Protein AF-A0A8H3UVQ7-F1 (afdb_monomer)

Radius of gyration: 19.4 Å; Cα contacts (8 Å, |Δi|>4): 688; chains: 1; bounding box: 53×46×52 Å

Nearest PDB structures (foldseek):
  4f0t-assembly1_A  TM=4.887E-01  e=8.999E-01  Synechocystis sp. PCC 6803 substr. Kazusa
  7ezx-assembly1_G1  TM=3.776E-01  e=1.875E+00  Porphyridium purpureum
  6o7t-assembly1_n  TM=4.317E-01  e=5.485E+00  Saccharomyces cerevisiae
  2jsw-assembly1_A  TM=4.413E-01  e=9.120E+00  Mus musculus

Solvent-accessible surface area (backbone atoms only — not comparable to full-atom values): 17846 Å² total; per-residue (Å²): 59,35,33,76,65,89,68,71,62,68,40,37,27,29,55,76,68,66,79,39,72,54,67,69,52,45,75,48,75,42,59,52,75,83,53,57,50,73,91,59,42,47,79,71,55,94,93,55,85,85,87,83,88,80,69,58,80,66,29,35,88,70,57,58,62,40,42,32,42,39,26,37,43,52,59,39,41,27,21,54,83,101,47,52,54,59,76,47,70,42,58,48,70,54,74,75,44,80,46,77,36,59,75,83,56,80,63,84,71,79,79,66,81,75,86,62,89,50,48,39,60,37,94,71,44,52,73,67,53,47,52,51,49,54,53,18,27,51,51,27,19,53,17,20,41,32,21,19,58,46,39,68,44,94,79,35,71,52,52,50,56,37,33,48,67,47,89,82,37,88,92,51,44,76,66,55,52,50,49,51,30,48,44,54,15,50,28,24,39,38,43,15,48,38,42,69,66,30,69,68,37,30,37,31,55,43,44,82,68,86,60,61,74,80,51,46,85,55,82,76,35,58,31,75,77,30,66,72,28,25,30,32,34,22,31,15,78,70,24,39,32,30,32,13,80,47,37,78,74,37,50,54,72,67,93,62,30,64,45,96,89,42,56,33,63,75,19,39,17,34,48,53,47,24,45,40,25,33,13,42,92,38,18,34,49,89,92,44,69,34,32,47,84,52,32,80,34,39,68,44,36,59,29,65,79,53,26,36,41,84,48,20,82,36,19,21,41,31,52,22,36,40,9,47,16,41,52,70,72,54,49,77,57

Sequence (333 aa):
MVGSIPCPCDEFISDHPPGIPVPFNGPVPNFVMNKWTSEHFVTILAGQTTESIIDLSTTYELSSGEKYSVAVNSIVHHAQPDSNDIVASIPYQTNTISLDIPQGIAQRSAIGPKLQKRVRYFPDCSPQQLSNLTRASFLGSTWAGAGALEALKKNSPVWQRYFRINASTEGATTEMLTKFHSVVSIRLANVAFELSSGLVSEIHCQSDINTPSQFQQGNFDLCAVYPGQAIAYTIRPTCQIALCPLYWKLENNNADCMSAGMKGGFEQTGILIHELTHCNTIGQVGLQPSTDDLAYDFDDTINDEFVTAGTSVQNAQSHALFAKASHVGGKKC

Foldseek 3Di:
DWQDDPFDAPAKAWCVVHPFGFDWQDKAFFWDQAQFDPVRDDDADVPRDDDDDDDVLLTTWDDAQTKIKTKHWAKIFDDDVPDRHRPDIFTDIDDIDMDGHHHPDDRPDPPDAPPDQADLEPPQDDPVRVVLLLLLLLVLLLLLQLLLVLLLDLDRPLCCQQLVDHPPPPPDDPVNSNVLSNLLNQLSNLLSCCSVPVGQAYEYAAQQDDDPPSNVVDSCSVCVVVVRITQKMARAARNYIYGHPNQVVFASDDLPQDDPPQQGHPHNNLVSQLRQQSHQVRVDDDSRGRAHAQDNGSVLSRDCSRANSVNSSRHSNSSSQSSNCSSSPNDHD

InterPro domains:
  IPR001384 Peptidase M35, deuterolysin [PF02102] (22-328)
  IPR024079 Metallopeptidase, catalytic domain superfamily [G3DSA:3.40.390.10] (121-328)
  IPR050414 Fungal secreted metalloproteinases M35 [PTHR37016] (22-329)

Mean predicted aligned error: 9.95 Å

pLDDT: mean 79.33, std 15.2, range [32.62, 98.5]

Structure (mmCIF, N/CA/C/O backbone):
data_AF-A0A8H3UVQ7-F1
#
_entry.id   AF-A0A8H3UVQ7-F1
#
loop_
_atom_site.group_PDB
_atom_site.id
_atom_site.type_symbol
_atom_site.label_atom_id
_atom_site.label_alt_id
_atom_site.label_comp_id
_atom_site.label_asym_id
_atom_site.label_entity_id
_atom_site.label_seq_id
_atom_site.pdbx_PDB_ins_code
_atom_site.Cartn_x
_atom_site.Cartn_y
_atom_site.Cartn_z
_atom_site.occupancy
_atom_site.B_iso_or_equiv
_atom_site.auth_seq_id
_atom_site.auth_comp_id
_atom_site.auth_asym_id
_atom_site.auth_atom_id
_atom_site.pdbx_PDB_model_num
ATOM 1 N N . MET A 1 1 ? -16.238 -15.159 -13.989 1.00 44.66 1 MET A N 1
ATOM 2 C CA . MET A 1 1 ? -15.240 -15.892 -13.180 1.00 44.66 1 MET A CA 1
ATOM 3 C C . MET A 1 1 ? -14.797 -14.990 -12.045 1.00 44.66 1 MET A C 1
ATOM 5 O O . MET A 1 1 ? -14.685 -13.793 -12.270 1.00 44.66 1 MET A O 1
ATOM 9 N N . VAL A 1 2 ? -14.605 -15.521 -10.842 1.00 42.34 2 VAL A N 1
ATOM 10 C CA . VAL A 1 2 ? -14.279 -14.746 -9.641 1.00 42.34 2 VAL A CA 1
ATOM 11 C C . VAL A 1 2 ? -12.856 -15.084 -9.210 1.00 42.34 2 VAL A C 1
ATOM 13 O O . VAL A 1 2 ? -12.563 -16.242 -8.933 1.00 42.34 2 VAL A O 1
ATOM 16 N N . GLY A 1 3 ? -11.960 -14.102 -9.201 1.00 36.94 3 GLY A N 1
ATOM 17 C CA . GLY A 1 3 ? -10.620 -14.261 -8.647 1.00 36.94 3 GLY A CA 1
ATOM 18 C C . GLY A 1 3 ? -10.712 -14.115 -7.135 1.00 36.94 3 GLY A C 1
ATOM 19 O O . GLY A 1 3 ? -11.032 -13.036 -6.642 1.00 36.94 3 GLY A O 1
ATOM 20 N N . SER A 1 4 ? -10.493 -15.196 -6.389 1.00 32.62 4 SER A N 1
ATOM 21 C CA . SER A 1 4 ? -10.489 -15.139 -4.927 1.00 32.62 4 SER A CA 1
ATOM 22 C C . SER A 1 4 ? -9.059 -14.972 -4.434 1.00 32.62 4 SER A C 1
ATOM 24 O O . SER A 1 4 ? -8.306 -15.942 -4.356 1.00 32.62 4 SER A O 1
ATOM 26 N N . ILE A 1 5 ? -8.695 -13.747 -4.080 1.00 37.44 5 ILE A N 1
ATOM 27 C CA . ILE A 1 5 ? -7.556 -13.491 -3.204 1.00 37.44 5 ILE A CA 1
ATOM 28 C C . ILE A 1 5 ? -8.174 -13.327 -1.815 1.00 37.44 5 ILE A C 1
ATOM 30 O O . ILE A 1 5 ? -9.033 -12.460 -1.653 1.00 37.44 5 ILE A O 1
ATOM 34 N N . PRO A 1 6 ? -7.836 -14.165 -0.822 1.00 36.69 6 PRO A N 1
ATOM 35 C CA . PRO A 1 6 ? -8.259 -13.925 0.547 1.00 36.69 6 PRO A CA 1
ATOM 36 C C . PRO A 1 6 ? -7.570 -12.642 1.019 1.00 36.69 6 PRO A C 1
ATOM 38 O O . PRO A 1 6 ? -6.408 -12.667 1.423 1.00 36.69 6 PRO A O 1
ATOM 41 N N . CYS A 1 7 ? -8.258 -11.512 0.899 1.00 42.34 7 CYS A N 1
ATOM 42 C CA . CYS A 1 7 ? -7.818 -10.285 1.536 1.00 42.34 7 CYS A CA 1
ATOM 43 C C . CYS A 1 7 ? -8.018 -10.392 3.058 1.00 42.34 7 CYS A C 1
ATOM 45 O O . CYS A 1 7 ? -8.890 -11.140 3.521 1.00 42.34 7 CYS A O 1
ATOM 47 N N . PRO A 1 8 ? -7.188 -9.687 3.843 1.00 49.12 8 PRO A N 1
ATOM 48 C CA . PRO A 1 8 ? -7.323 -9.616 5.295 1.00 49.12 8 PRO A CA 1
ATOM 49 C C . PRO A 1 8 ? -8.739 -9.181 5.703 1.00 49.12 8 PRO A C 1
ATOM 51 O O . PRO A 1 8 ? -9.441 -8.511 4.951 1.00 49.12 8 PRO A O 1
ATOM 54 N N . CYS A 1 9 ? -9.181 -9.579 6.898 1.00 46.81 9 CYS A N 1
ATOM 55 C CA . 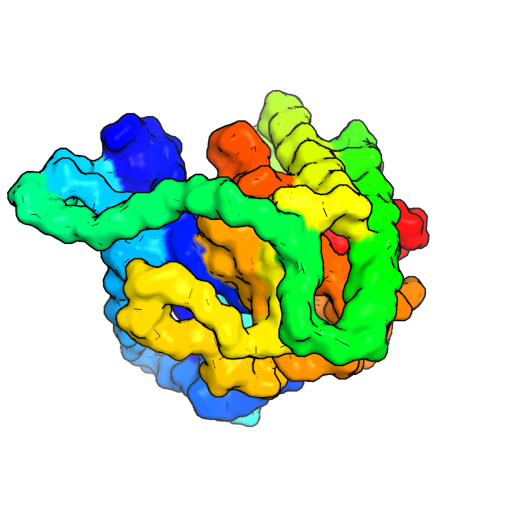CYS A 1 9 ? -10.441 -9.079 7.441 1.00 46.81 9 CYS A CA 1
ATOM 56 C C . CYS A 1 9 ? -10.251 -7.595 7.797 1.00 46.81 9 CYS A C 1
ATOM 58 O O . CYS A 1 9 ? -9.529 -7.284 8.747 1.00 46.81 9 CYS A O 1
ATOM 60 N N . ASP A 1 10 ? -10.882 -6.697 7.040 1.00 50.66 10 ASP A N 1
ATOM 61 C CA . ASP A 1 10 ? -10.759 -5.241 7.223 1.00 50.66 10 ASP A CA 1
ATOM 62 C C . ASP A 1 10 ? -11.259 -4.737 8.593 1.00 50.66 10 ASP A C 1
ATOM 64 O O . ASP A 1 10 ? -10.843 -3.671 9.045 1.00 50.66 10 ASP A O 1
ATOM 68 N N . GLU A 1 11 ? -12.148 -5.470 9.280 1.00 52.41 11 GLU A N 1
ATOM 69 C CA . GLU A 1 11 ? -12.726 -5.019 10.550 1.00 52.41 11 GLU A CA 1
ATOM 70 C C . GLU A 1 11 ? -12.744 -6.140 11.601 1.00 52.41 11 GLU A C 1
ATOM 72 O O . GLU A 1 11 ? -13.748 -6.808 11.855 1.00 52.41 11 GLU A O 1
ATOM 77 N N . PHE A 1 12 ? -11.588 -6.348 12.235 1.00 62.25 12 PHE A N 1
ATOM 78 C CA . PHE A 1 12 ? -11.445 -7.193 13.419 1.00 62.25 12 PHE A CA 1
ATOM 79 C C . PHE A 1 12 ? -11.219 -6.300 14.645 1.00 62.25 12 PHE A C 1
ATOM 81 O O . PHE A 1 12 ? -10.180 -5.653 14.772 1.00 62.25 12 PHE A O 1
ATOM 88 N N . ILE A 1 13 ? -12.216 -6.203 15.525 1.00 60.38 13 ILE A N 1
ATOM 89 C CA . ILE A 1 13 ? -12.243 -5.250 16.642 1.00 60.38 13 ILE A CA 1
ATOM 90 C C . ILE A 1 13 ? -12.278 -6.014 17.966 1.00 60.38 13 ILE A C 1
ATOM 92 O O . ILE A 1 13 ? -13.075 -6.937 18.139 1.00 60.38 13 ILE A O 1
ATOM 96 N N . SER A 1 14 ? -11.430 -5.614 18.917 1.00 58.53 14 SER A N 1
ATOM 97 C CA . SER A 1 14 ? -11.538 -6.081 20.299 1.00 58.53 14 SER A CA 1
ATOM 98 C C . SER A 1 14 ? -12.719 -5.394 20.973 1.00 58.53 14 SER A C 1
ATOM 100 O O . SER A 1 14 ? -12.868 -4.168 20.921 1.00 58.53 14 SER A O 1
ATOM 102 N N . ASP A 1 15 ? -13.553 -6.184 21.643 1.00 64.19 15 ASP A N 1
ATOM 103 C CA . ASP A 1 15 ? -14.622 -5.639 22.466 1.00 64.19 15 ASP A CA 1
ATOM 104 C C . ASP A 1 15 ? -14.075 -5.141 23.813 1.00 64.19 15 ASP A C 1
ATOM 106 O O . ASP A 1 15 ? -14.799 -4.445 24.523 1.00 64.19 15 ASP A O 1
ATOM 110 N N . HIS A 1 16 ? -12.834 -5.483 24.196 1.00 50.03 16 HIS A N 1
ATOM 111 C CA . HIS A 1 16 ? -12.194 -5.105 25.464 1.00 50.03 16 HIS A CA 1
ATOM 112 C C . HIS A 1 16 ? -10.674 -4.865 25.284 1.00 50.03 16 HIS A C 1
ATOM 114 O O . HIS A 1 16 ? -9.904 -5.818 25.359 1.00 50.03 16 HIS A O 1
ATOM 120 N N . PRO A 1 17 ? -10.210 -3.604 25.132 1.00 52.75 17 PRO A N 1
ATOM 121 C CA . PRO A 1 17 ? -10.987 -2.367 25.215 1.00 52.75 17 PRO A CA 1
ATOM 122 C C . PRO A 1 17 ? -11.890 -2.177 23.983 1.00 52.75 17 PRO A C 1
ATOM 124 O O . PRO A 1 17 ? -11.417 -2.369 22.865 1.00 52.75 17 PRO A O 1
ATOM 127 N N . PRO A 1 18 ? -13.159 -1.768 24.166 1.00 59.41 18 PRO A N 1
ATOM 128 C CA . PRO A 1 18 ? -14.139 -1.726 23.085 1.00 59.41 18 PRO A CA 1
ATOM 129 C C . PRO A 1 18 ? -13.747 -0.749 21.980 1.00 59.41 18 PRO A C 1
ATOM 131 O O . PRO A 1 18 ? -13.422 0.410 22.247 1.00 59.41 18 PRO A O 1
ATOM 134 N N . GLY A 1 19 ? -13.844 -1.211 20.733 1.00 60.97 19 GLY A N 1
ATOM 135 C CA . GLY A 1 19 ? -13.661 -0.373 19.548 1.00 60.97 19 GLY A CA 1
ATOM 136 C C . GLY A 1 19 ? -12.207 -0.205 19.109 1.00 60.97 19 GLY A C 1
ATOM 137 O O . GLY A 1 19 ? -11.933 0.662 18.280 1.00 60.97 19 GLY A O 1
ATOM 138 N N . ILE A 1 20 ? -11.271 -0.991 19.653 1.00 69.69 20 ILE A N 1
ATOM 139 C CA . ILE A 1 20 ? -9.876 -0.987 19.201 1.00 69.69 20 ILE A CA 1
ATOM 140 C C . ILE A 1 20 ? -9.705 -2.014 18.071 1.00 69.69 20 ILE A C 1
ATOM 142 O O . ILE A 1 20 ? -9.926 -3.204 18.313 1.00 69.69 20 ILE A O 1
ATOM 146 N N . PRO A 1 21 ? -9.281 -1.595 16.862 1.00 70.69 21 PRO A N 1
ATOM 147 C CA . PRO A 1 21 ? -8.901 -2.525 15.806 1.00 70.69 21 PRO A CA 1
ATOM 148 C C . PRO A 1 21 ? -7.740 -3.412 16.260 1.00 70.69 21 PRO A C 1
ATOM 150 O O . PRO A 1 21 ? -6.721 -2.917 16.750 1.00 70.69 21 PRO A O 1
ATOM 153 N N . VAL A 1 22 ? -7.886 -4.720 16.089 1.00 73.50 22 VAL A N 1
ATOM 154 C CA . VAL A 1 22 ? -6.826 -5.693 16.339 1.00 73.50 22 VAL A CA 1
ATOM 155 C C . VAL A 1 22 ? -5.933 -5.755 15.093 1.00 73.50 22 VAL A C 1
ATOM 157 O O . VAL A 1 22 ? -6.444 -5.983 13.994 1.00 73.50 22 VAL A O 1
ATOM 160 N N . PRO A 1 23 ? -4.609 -5.561 15.219 1.00 68.19 23 PRO A N 1
ATOM 161 C CA . PRO A 1 23 ? -3.716 -5.544 14.064 1.00 68.19 23 PRO A CA 1
ATOM 162 C C . PRO A 1 23 ? -3.701 -6.874 13.299 1.00 68.19 23 PRO A C 1
ATOM 164 O O . PRO A 1 23 ? -3.542 -7.940 13.897 1.00 68.19 23 PRO A O 1
ATOM 167 N N . PHE A 1 24 ? -3.791 -6.801 11.968 1.00 71.44 24 PHE A N 1
ATOM 168 C CA . PHE A 1 24 ? -3.486 -7.932 11.095 1.00 71.44 24 PHE A CA 1
ATOM 169 C C . PHE A 1 24 ? -1.974 -8.157 11.035 1.00 71.44 24 PHE A C 1
ATOM 171 O O . PHE A 1 24 ? -1.185 -7.238 10.794 1.00 71.44 24 PHE A O 1
ATOM 178 N N . ASN A 1 25 ? -1.584 -9.410 11.221 1.00 68.06 25 ASN A N 1
ATOM 179 C CA . ASN A 1 25 ? -0.204 -9.847 11.338 1.00 68.06 25 ASN A CA 1
ATOM 180 C C . ASN A 1 25 ? 0.276 -10.681 10.142 1.00 68.06 25 ASN A C 1
ATOM 182 O O . ASN A 1 25 ? 1.462 -10.996 10.065 1.00 68.06 25 ASN A O 1
ATOM 186 N N . GLY A 1 26 ? -0.619 -11.042 9.219 1.00 62.88 26 GLY A N 1
ATOM 187 C CA . GLY A 1 26 ? -0.267 -11.790 8.014 1.00 62.88 26 GLY A CA 1
ATOM 188 C C . GLY A 1 26 ? 0.456 -10.949 6.949 1.00 62.88 26 GLY A C 1
ATOM 189 O O . GLY A 1 26 ? 0.606 -9.729 7.097 1.00 62.88 26 GLY A O 1
ATOM 190 N N . PRO A 1 27 ? 0.911 -11.597 5.862 1.00 62.94 27 PRO A N 1
ATOM 191 C CA . PRO A 1 27 ? 1.514 -10.905 4.733 1.00 62.94 27 PRO A CA 1
ATOM 192 C C . PRO A 1 27 ? 0.451 -10.185 3.889 1.00 62.94 27 PRO A C 1
ATOM 194 O O . PRO A 1 27 ? -0.666 -10.679 3.736 1.00 62.94 27 PRO A O 1
ATOM 197 N N . VAL A 1 28 ? 0.811 -9.031 3.328 1.00 71.25 28 VAL A N 1
ATOM 198 C CA . VAL A 1 28 ? -0.041 -8.242 2.425 1.00 71.25 28 VAL A CA 1
ATOM 199 C C . VAL A 1 28 ? 0.618 -8.169 1.047 1.00 71.25 28 VAL A C 1
ATOM 201 O O . VAL A 1 28 ? 1.729 -7.643 0.974 1.00 71.25 28 VAL A O 1
ATOM 204 N N . PRO A 1 29 ? 0.021 -8.766 -0.001 1.00 74.25 29 PRO A N 1
ATOM 205 C CA . PRO A 1 29 ? 0.601 -8.805 -1.344 1.00 74.25 29 PRO A CA 1
ATOM 206 C C . PRO A 1 29 ? 0.265 -7.595 -2.212 1.00 74.25 29 PRO A C 1
ATOM 208 O O . PRO A 1 29 ? -0.900 -7.260 -2.361 1.00 74.25 29 PRO A O 1
ATOM 211 N N . ASN A 1 30 ? 1.236 -7.126 -2.993 1.00 75.19 30 ASN A N 1
ATOM 212 C CA . ASN A 1 30 ? 0.987 -6.282 -4.158 1.00 75.19 30 ASN A CA 1
ATOM 213 C C . ASN A 1 30 ? 0.958 -7.112 -5.446 1.00 75.19 30 ASN A C 1
ATOM 215 O O . ASN A 1 30 ? 1.963 -7.732 -5.815 1.00 75.19 30 ASN A O 1
ATOM 219 N N . PHE A 1 31 ? -0.178 -7.119 -6.148 1.00 79.00 31 PHE A N 1
ATOM 220 C CA . PHE A 1 31 ? -0.365 -7.892 -7.376 1.00 79.00 31 PHE A CA 1
ATOM 221 C C . PHE A 1 31 ? -0.393 -7.032 -8.642 1.00 79.00 31 PHE A C 1
ATOM 223 O O . PHE A 1 31 ? -0.980 -5.954 -8.694 1.00 79.00 31 PHE A O 1
ATOM 230 N N . VAL A 1 32 ? 0.168 -7.572 -9.7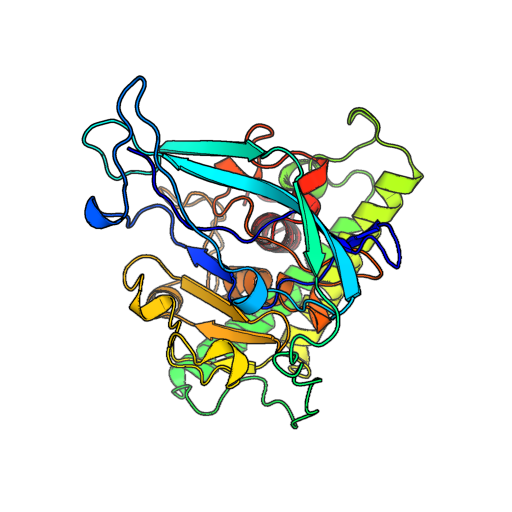26 1.00 77.81 32 VAL A N 1
ATOM 231 C CA . VAL A 1 32 ? -0.056 -7.050 -11.075 1.00 77.81 32 VAL A CA 1
ATOM 232 C C . VAL A 1 32 ? -1.407 -7.540 -11.606 1.00 77.81 32 VAL A C 1
ATOM 234 O O . VAL A 1 32 ? -1.706 -8.734 -11.621 1.00 77.81 32 VAL A O 1
ATOM 237 N N . MET A 1 33 ? -2.222 -6.620 -12.110 1.00 76.38 33 MET A N 1
ATOM 238 C CA . MET A 1 33 ? -3.623 -6.916 -12.436 1.00 76.38 33 MET A CA 1
ATOM 239 C C . MET A 1 33 ? -3.858 -7.567 -13.809 1.00 76.38 33 MET A C 1
ATOM 241 O O . MET A 1 33 ? -4.988 -7.906 -14.141 1.00 76.38 33 MET A O 1
ATOM 245 N N . ASN A 1 34 ? -2.811 -7.777 -14.612 1.00 75.44 34 ASN A N 1
ATOM 246 C CA . ASN A 1 34 ? -2.923 -8.205 -16.015 1.00 75.44 34 ASN A CA 1
ATOM 247 C C . ASN A 1 34 ? -2.157 -9.497 -16.358 1.00 75.44 34 ASN A C 1
ATOM 249 O O . ASN A 1 34 ? -1.824 -9.726 -17.520 1.00 75.44 34 ASN A O 1
ATOM 253 N N . LYS A 1 35 ? -1.834 -10.332 -15.362 1.00 77.38 35 LYS A N 1
ATOM 254 C CA . LYS A 1 35 ? -1.102 -11.600 -15.569 1.00 77.38 35 LYS A CA 1
ATOM 255 C C . LYS A 1 35 ? -1.809 -12.825 -14.998 1.00 77.38 35 LYS A C 1
ATOM 257 O O . LYS A 1 35 ? -1.168 -13.831 -14.699 1.00 77.38 35 LYS A O 1
ATOM 262 N N . TRP A 1 36 ? -3.120 -12.754 -14.833 1.00 82.19 36 TRP A N 1
ATOM 263 C CA . TRP A 1 36 ? -3.907 -13.848 -14.277 1.00 82.19 36 TRP A CA 1
ATOM 264 C C . TRP A 1 36 ? -4.156 -14.941 -15.323 1.00 82.19 36 TRP A C 1
ATOM 266 O O . TRP A 1 36 ? -4.256 -14.684 -16.522 1.00 82.19 36 TRP A O 1
ATOM 276 N N . THR A 1 37 ? -4.225 -16.184 -14.860 1.00 83.00 37 THR A N 1
ATOM 277 C CA . THR A 1 37 ? -4.543 -17.375 -15.668 1.00 83.00 37 THR A CA 1
ATOM 278 C C . THR A 1 37 ? -5.774 -18.056 -15.074 1.00 83.00 37 THR A C 1
ATOM 280 O O . THR A 1 37 ? -6.135 -17.780 -13.930 1.00 83.00 37 THR A O 1
ATOM 283 N N . SER A 1 38 ? -6.393 -18.984 -15.806 1.00 82.94 38 SER A N 1
ATOM 284 C CA . SER A 1 38 ? -7.634 -19.648 -15.381 1.00 82.94 38 SER A CA 1
ATOM 285 C C . SER A 1 38 ? -7.530 -20.393 -14.045 1.00 82.94 38 SER A C 1
ATOM 287 O O . SER A 1 38 ? -8.544 -20.597 -13.391 1.00 82.94 38 SER A O 1
ATOM 289 N N . GLU A 1 39 ? -6.327 -20.790 -13.617 1.00 81.81 39 GLU A N 1
ATOM 290 C CA . GLU A 1 39 ? -6.108 -21.459 -12.322 1.00 81.81 39 GLU A CA 1
ATOM 291 C C . GLU A 1 39 ? -6.286 -20.525 -11.113 1.00 81.81 39 GLU A C 1
ATOM 293 O O . GLU A 1 39 ? -6.494 -20.995 -9.999 1.00 81.81 39 GLU A O 1
ATOM 298 N N . HIS A 1 40 ? -6.250 -19.208 -11.336 1.00 81.75 40 HIS A N 1
ATOM 299 C CA . HIS A 1 40 ? -6.442 -18.187 -10.305 1.00 81.75 40 HIS A CA 1
ATOM 300 C C . HIS A 1 40 ? -7.914 -17.788 -10.123 1.00 81.75 40 HIS A C 1
ATOM 302 O O . HIS A 1 40 ? -8.230 -16.944 -9.284 1.00 81.75 40 HIS A O 1
ATOM 308 N N . PHE A 1 41 ? -8.822 -18.361 -10.919 1.00 81.06 41 PHE A N 1
ATOM 309 C CA . PHE A 1 41 ? -10.239 -18.025 -10.901 1.00 81.06 41 PHE A CA 1
ATOM 310 C C . PHE A 1 41 ? -11.094 -19.201 -10.434 1.00 81.06 41 PHE A C 1
ATOM 312 O O . PHE A 1 41 ? -10.961 -20.332 -10.897 1.00 81.06 41 PHE A O 1
ATOM 319 N N . VAL A 1 42 ? -12.071 -18.895 -9.585 1.00 83.69 42 VAL A N 1
ATOM 320 C CA . VAL A 1 42 ? -13.182 -19.778 -9.238 1.00 83.69 42 VAL A CA 1
ATOM 321 C C . VAL A 1 42 ? -14.399 -19.370 -10.066 1.00 83.69 42 VAL A C 1
ATOM 323 O O . VAL A 1 42 ? -14.808 -18.208 -10.099 1.00 83.69 42 VAL A O 1
ATOM 326 N N . THR A 1 43 ? -15.010 -20.321 -10.771 1.00 84.62 43 THR A N 1
ATOM 327 C CA . THR A 1 43 ? -16.270 -20.057 -11.480 1.00 84.62 43 THR A CA 1
ATOM 328 C C . THR A 1 43 ? -17.440 -20.219 -10.520 1.00 84.62 43 THR A C 1
ATOM 330 O O . THR A 1 43 ? -17.664 -21.309 -10.005 1.00 84.62 43 THR A O 1
ATOM 333 N N . ILE A 1 44 ? -18.205 -19.145 -10.322 1.00 84.31 44 ILE A N 1
ATOM 334 C CA . ILE A 1 44 ? -19.460 -19.157 -9.566 1.00 84.31 44 ILE A CA 1
ATOM 335 C C . ILE A 1 44 ? -20.600 -18.986 -10.573 1.00 84.31 44 ILE A C 1
ATOM 337 O O . ILE A 1 44 ? -20.727 -17.925 -11.187 1.00 84.31 44 ILE A O 1
ATOM 341 N N . LEU A 1 45 ? -21.390 -20.039 -10.803 1.00 84.88 45 LEU A N 1
ATOM 342 C CA . LEU A 1 45 ? -22.559 -19.963 -11.686 1.00 84.88 45 LEU A CA 1
ATOM 343 C C . LEU A 1 45 ? -23.727 -19.246 -10.997 1.00 84.88 45 LEU A C 1
ATOM 345 O O . LEU A 1 45 ? -23.767 -19.105 -9.776 1.00 84.88 45 LEU A O 1
ATOM 349 N N . ALA A 1 46 ? -24.719 -18.821 -11.780 1.00 85.19 46 ALA A N 1
ATOM 350 C CA . ALA A 1 46 ? -25.929 -18.211 -11.238 1.00 85.19 46 ALA A CA 1
ATOM 351 C C . ALA A 1 46 ? -26.605 -19.142 -10.213 1.00 85.19 46 ALA A C 1
ATOM 353 O O . ALA A 1 46 ? -26.914 -20.294 -10.515 1.00 85.19 46 ALA A O 1
ATOM 354 N N . GLY A 1 47 ? -26.821 -18.632 -8.999 1.00 88.25 47 GLY A N 1
ATOM 355 C CA . GLY A 1 47 ? -27.401 -19.391 -7.888 1.00 88.25 47 GLY A CA 1
ATOM 356 C C . GLY A 1 47 ? -26.437 -20.349 -7.180 1.00 88.25 47 GLY A C 1
ATOM 357 O O . GLY A 1 47 ? -26.858 -21.009 -6.233 1.00 88.25 47 GLY A O 1
ATOM 358 N N . GLN A 1 48 ? -25.169 -20.432 -7.596 1.00 86.94 48 GLN A N 1
ATOM 359 C CA . GLN A 1 48 ? -24.139 -21.146 -6.843 1.00 86.94 48 GLN A CA 1
ATOM 360 C C . GLN A 1 48 ? -23.506 -20.254 -5.780 1.00 86.94 48 GLN A C 1
ATOM 362 O O . GLN A 1 48 ? -23.441 -19.032 -5.909 1.00 86.94 48 GLN A O 1
ATOM 367 N N . THR A 1 49 ? -22.994 -20.902 -4.742 1.00 84.88 49 THR A N 1
ATOM 368 C CA . THR A 1 49 ? -22.198 -20.291 -3.684 1.00 84.88 49 THR A CA 1
ATOM 369 C C . THR A 1 49 ? -20.833 -20.965 -3.622 1.00 84.88 49 THR A C 1
ATOM 371 O O . THR A 1 49 ? -20.661 -22.105 -4.056 1.00 84.88 49 THR A O 1
ATOM 374 N N . THR A 1 50 ? -19.855 -20.245 -3.083 1.00 82.44 50 THR A N 1
ATOM 375 C CA . THR A 1 50 ? -18.554 -20.790 -2.693 1.00 82.44 50 THR A CA 1
ATOM 376 C C . THR A 1 50 ? -18.322 -20.456 -1.229 1.00 82.44 50 THR A C 1
ATOM 378 O O . THR A 1 50 ? -18.810 -19.436 -0.743 1.00 82.44 50 THR A O 1
ATOM 381 N N . GLU A 1 51 ? -17.574 -21.301 -0.533 1.00 80.81 51 GLU A N 1
ATOM 382 C CA . GLU A 1 51 ? -17.240 -21.113 0.876 1.00 80.81 51 GLU A CA 1
ATOM 383 C C . GLU A 1 51 ? -15.723 -21.153 1.046 1.00 80.81 51 GLU A C 1
ATOM 385 O O . GLU A 1 51 ? -15.025 -21.885 0.342 1.00 80.81 51 GLU A O 1
ATOM 390 N N . SER A 1 52 ? -15.214 -20.350 1.976 1.00 74.69 52 SER A N 1
ATOM 391 C CA . SER A 1 52 ? -13.808 -20.345 2.369 1.00 74.69 52 SER A CA 1
ATOM 392 C C . SER A 1 52 ? -13.723 -20.305 3.888 1.00 74.69 52 SER A C 1
ATOM 394 O O . SER A 1 52 ? -14.510 -19.617 4.539 1.00 74.69 52 SER A O 1
ATOM 396 N N . ILE A 1 53 ? -12.783 -21.061 4.450 1.00 76.31 53 ILE A N 1
ATOM 397 C CA . ILE A 1 53 ? -12.534 -21.116 5.890 1.00 76.31 53 ILE A CA 1
ATOM 398 C C . ILE A 1 53 ? -11.240 -20.360 6.162 1.00 76.31 53 ILE A C 1
ATOM 400 O O . ILE A 1 53 ? -10.198 -20.682 5.593 1.00 76.31 53 ILE A O 1
ATOM 404 N N . ILE A 1 54 ? -11.313 -19.375 7.053 1.00 73.00 54 ILE A N 1
ATOM 405 C CA . ILE A 1 54 ? -10.176 -18.547 7.455 1.00 73.00 54 ILE A CA 1
ATOM 406 C C . ILE A 1 54 ? -9.884 -18.820 8.932 1.00 73.00 54 ILE A C 1
ATOM 408 O O . ILE A 1 54 ? -10.764 -18.679 9.781 1.00 73.00 54 ILE A O 1
ATOM 412 N N . ASP A 1 55 ? -8.644 -19.200 9.247 1.00 74.31 55 ASP A N 1
ATOM 413 C CA . ASP A 1 55 ? -8.173 -19.330 10.627 1.00 74.31 55 ASP A CA 1
ATOM 414 C C . ASP A 1 55 ? -7.571 -18.002 11.104 1.00 74.31 55 ASP A C 1
ATOM 416 O O . ASP A 1 55 ? -6.405 -17.688 10.842 1.00 74.31 55 ASP A O 1
ATOM 420 N N . LEU A 1 56 ? -8.370 -17.225 11.838 1.00 74.94 56 LEU A N 1
ATOM 421 C CA . LEU A 1 56 ? -7.962 -15.924 12.372 1.00 74.94 56 LEU A CA 1
ATOM 422 C C . LEU A 1 56 ? -6.791 -16.027 13.359 1.00 74.94 56 LEU A C 1
ATOM 424 O O . LEU A 1 56 ? -6.015 -15.084 13.474 1.00 74.94 56 LEU A O 1
ATOM 428 N N . SER A 1 57 ? -6.599 -17.169 14.030 1.00 72.44 57 SER A N 1
ATOM 429 C CA . SER A 1 57 ? -5.518 -17.337 15.016 1.00 72.44 57 SER A CA 1
ATOM 430 C C . SER A 1 57 ? -4.117 -17.359 14.397 1.00 72.44 57 SER A C 1
ATOM 432 O O . SER A 1 57 ? -3.111 -17.244 15.102 1.00 72.44 57 SER A O 1
ATOM 434 N N . THR A 1 58 ? -4.041 -17.514 13.074 1.00 68.75 58 THR A N 1
ATOM 435 C CA . THR A 1 58 ? -2.786 -17.478 12.312 1.00 68.75 58 THR A CA 1
ATOM 436 C C . THR A 1 58 ? -2.379 -16.068 11.892 1.00 68.75 58 THR A C 1
ATOM 438 O O . THR A 1 58 ? -1.208 -15.831 11.598 1.00 68.75 58 THR A O 1
ATOM 441 N N . THR A 1 59 ? -3.328 -15.130 11.870 1.00 70.56 59 THR A N 1
ATOM 442 C CA . THR A 1 59 ? -3.163 -13.790 11.290 1.00 70.56 59 THR A CA 1
ATOM 443 C C . THR A 1 59 ? -3.536 -12.656 12.238 1.00 70.56 59 THR A C 1
ATOM 445 O O . THR A 1 59 ? -3.178 -11.519 11.956 1.00 70.56 59 THR A O 1
ATOM 448 N N . TYR A 1 60 ? -4.167 -12.937 13.377 1.00 74.94 60 TYR A N 1
ATOM 449 C CA . TYR A 1 60 ? -4.490 -11.964 14.417 1.00 74.94 60 TYR A CA 1
ATOM 450 C C . TYR A 1 60 ? -4.070 -12.487 15.788 1.00 74.94 60 TYR A C 1
ATOM 452 O O . TYR A 1 60 ? -4.097 -13.690 16.059 1.00 74.94 60 TYR A O 1
ATOM 460 N N . GLU A 1 61 ? -3.690 -11.571 16.674 1.00 73.88 61 GLU A N 1
ATOM 461 C CA . GLU A 1 61 ? -3.456 -11.900 18.078 1.00 73.88 61 GLU A CA 1
ATOM 462 C C . GLU A 1 61 ? -4.790 -11.962 18.825 1.00 73.88 61 GLU A C 1
ATOM 464 O O . GLU A 1 61 ? -5.491 -10.962 18.955 1.00 73.88 61 GLU A O 1
ATOM 469 N N . LEU A 1 62 ? -5.133 -13.162 19.302 1.00 77.62 62 LEU A N 1
ATOM 470 C CA . LEU A 1 62 ? -6.351 -13.431 20.063 1.00 77.62 62 LEU A CA 1
ATOM 471 C C . LEU A 1 62 ? -6.002 -13.661 21.534 1.00 77.62 62 LEU A C 1
ATOM 473 O O . LEU A 1 62 ? -5.296 -14.614 21.885 1.00 77.62 62 LEU A O 1
ATOM 477 N N . SER A 1 63 ? -6.517 -12.805 22.408 1.00 79.88 63 SER A N 1
ATOM 478 C CA . SER A 1 63 ? -6.329 -12.920 23.848 1.00 79.88 63 SER A CA 1
ATOM 479 C C . SER A 1 63 ? -7.315 -13.901 24.473 1.00 79.88 63 SER A C 1
ATOM 481 O O . SER A 1 63 ? -8.515 -13.880 24.211 1.00 79.88 63 SER A O 1
ATOM 483 N N . SER A 1 64 ? -6.802 -14.764 25.352 1.00 81.50 64 SER A N 1
ATOM 484 C CA . SER A 1 64 ? -7.617 -15.705 26.124 1.00 81.50 64 SER A CA 1
ATOM 485 C C . SER A 1 64 ? -8.582 -14.947 27.039 1.00 81.50 64 SER A C 1
ATOM 487 O O . SER A 1 64 ? -8.141 -14.144 27.858 1.00 81.50 64 SER A O 1
ATOM 489 N N . GLY A 1 65 ? -9.872 -15.276 26.980 1.00 80.88 65 GLY A N 1
ATOM 490 C CA . GLY A 1 65 ? -10.917 -14.645 27.790 1.00 80.88 65 GLY A CA 1
ATOM 491 C C . GLY A 1 65 ? -11.463 -13.333 27.225 1.00 80.88 65 GLY A C 1
ATOM 492 O O . GLY A 1 65 ? -12.280 -12.704 27.898 1.00 80.88 65 GLY A O 1
ATOM 493 N N . GLU A 1 66 ? -11.020 -12.910 26.037 1.00 83.69 66 GLU A N 1
ATOM 494 C CA . GLU A 1 66 ? -11.535 -11.717 25.362 1.00 83.69 66 GLU A CA 1
ATOM 495 C C . GLU A 1 66 ? -12.634 -12.044 24.349 1.00 83.69 66 GLU A C 1
ATOM 497 O O . GLU A 1 66 ? -12.756 -13.164 23.845 1.00 83.69 66 GLU A O 1
ATOM 502 N N . LYS A 1 67 ? -13.432 -11.014 24.055 1.00 87.00 67 LYS A N 1
ATOM 503 C CA . LYS A 1 67 ? -14.466 -11.030 23.026 1.00 87.00 67 LYS A CA 1
ATOM 504 C C . LYS A 1 67 ? -14.057 -10.135 21.871 1.00 87.00 67 LYS A C 1
ATOM 506 O O . LYS A 1 67 ? -13.497 -9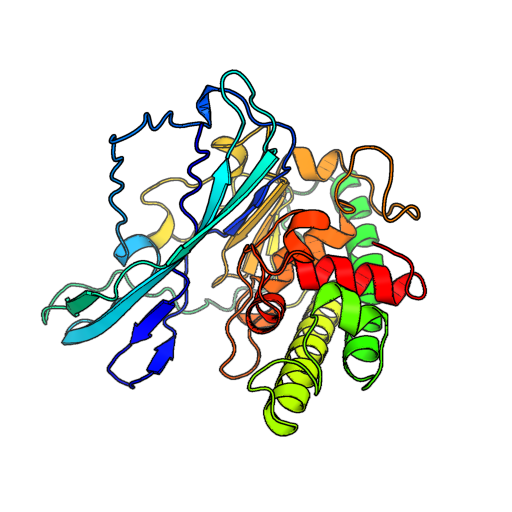.060 22.088 1.00 87.00 67 LYS A O 1
ATOM 511 N N . TYR A 1 68 ? -14.365 -10.586 20.667 1.00 84.88 68 TYR A N 1
ATOM 512 C CA . TYR A 1 68 ? -14.059 -9.882 19.434 1.00 84.88 68 TYR A CA 1
ATOM 513 C C . TYR A 1 68 ? -15.294 -9.791 18.553 1.00 84.88 68 TYR A C 1
ATOM 515 O O . TYR A 1 68 ? -16.082 -10.735 18.465 1.00 84.88 68 TYR A O 1
ATOM 523 N N . SER A 1 69 ? -15.400 -8.678 17.843 1.00 86.56 69 SER A N 1
ATOM 524 C CA . SER A 1 69 ? -16.342 -8.487 16.750 1.00 86.56 69 SER A CA 1
ATOM 525 C C . SER A 1 69 ? -15.589 -8.602 15.426 1.00 86.56 69 SER A C 1
ATOM 527 O O . SER A 1 69 ? -14.563 -7.950 15.230 1.00 86.56 69 SER A O 1
ATOM 529 N N . VAL A 1 70 ? -16.078 -9.458 14.528 1.00 83.12 70 VAL A N 1
ATOM 530 C CA . VAL A 1 70 ? -15.417 -9.778 13.254 1.00 83.12 70 VAL A CA 1
ATOM 531 C C . VAL A 1 70 ? -16.338 -9.445 12.102 1.00 83.12 70 VAL A C 1
ATOM 533 O O . VAL A 1 70 ? -17.435 -9.995 12.024 1.00 83.12 70 VAL A O 1
ATOM 536 N N . ALA A 1 71 ? -15.874 -8.611 11.185 1.00 83.06 71 ALA A N 1
ATOM 537 C CA . ALA A 1 71 ? -16.460 -8.441 9.870 1.00 83.06 71 ALA A CA 1
ATOM 538 C C . ALA A 1 71 ? -15.349 -8.373 8.815 1.00 83.06 71 ALA A C 1
ATOM 540 O O . ALA A 1 71 ? -14.214 -7.977 9.084 1.00 83.06 71 ALA A O 1
ATOM 541 N N . VAL A 1 72 ? -15.687 -8.776 7.596 1.00 77.88 72 VAL A N 1
ATOM 542 C CA . VAL A 1 72 ? -14.831 -8.583 6.431 1.00 77.88 72 VAL A CA 1
ATOM 543 C C . VAL A 1 72 ? -15.481 -7.509 5.588 1.00 77.88 72 VAL A C 1
ATOM 545 O O . VAL A 1 72 ? -16.598 -7.688 5.112 1.00 77.88 72 VAL A O 1
ATOM 548 N N . ASN A 1 73 ? -14.786 -6.394 5.431 1.00 73.81 73 ASN A N 1
ATOM 549 C CA . ASN A 1 73 ? -14.935 -5.529 4.274 1.00 73.81 73 ASN A CA 1
ATOM 550 C C . ASN A 1 73 ? -13.790 -5.912 3.332 1.00 73.81 73 ASN A C 1
ATOM 552 O O . ASN A 1 73 ? -12.731 -6.297 3.818 1.00 73.81 73 ASN A O 1
ATOM 556 N N . SER A 1 74 ? -14.023 -5.988 2.029 1.00 74.50 74 SER A N 1
ATOM 557 C CA . SER A 1 74 ? -12.945 -6.186 1.061 1.00 74.50 74 SER A CA 1
ATOM 558 C C . SER A 1 74 ? -13.464 -6.067 -0.370 1.00 74.50 74 SER A C 1
ATOM 560 O O . SER A 1 74 ? -14.631 -5.754 -0.609 1.00 74.50 74 SER A O 1
ATOM 562 N N . ILE A 1 75 ? -12.602 -6.366 -1.338 1.00 73.31 75 ILE A N 1
ATOM 563 C CA . ILE A 1 75 ? -12.945 -6.446 -2.753 1.00 73.31 75 ILE A CA 1
ATOM 564 C C . ILE A 1 75 ? -12.695 -7.848 -3.304 1.00 73.31 75 ILE A C 1
ATOM 566 O O . ILE A 1 75 ? -11.819 -8.586 -2.859 1.00 73.31 75 ILE A O 1
ATOM 570 N N . VAL A 1 76 ? -13.480 -8.213 -4.310 1.00 79.44 76 VAL A N 1
ATOM 571 C CA . VAL A 1 76 ? -13.302 -9.433 -5.089 1.00 79.44 76 VAL A CA 1
ATOM 572 C C . VAL A 1 76 ? -13.146 -9.063 -6.552 1.00 79.44 76 VAL A C 1
ATOM 574 O O . VAL A 1 76 ? -14.052 -8.497 -7.162 1.00 79.44 76 VAL A O 1
ATOM 577 N N . HIS A 1 77 ? -12.011 -9.411 -7.143 1.00 79.69 77 HIS A N 1
ATOM 578 C CA . HIS A 1 77 ? -11.781 -9.192 -8.565 1.00 79.69 77 HIS A CA 1
ATOM 579 C C . HIS A 1 77 ? -12.570 -10.194 -9.412 1.00 79.69 77 HIS A C 1
ATOM 581 O O . HIS A 1 77 ? -12.682 -11.373 -9.068 1.00 79.69 77 HIS A O 1
ATOM 587 N N . HIS A 1 78 ? -13.097 -9.757 -10.556 1.00 80.38 78 HIS A N 1
ATOM 588 C CA . HIS A 1 78 ? -13.778 -10.651 -11.485 1.00 80.38 78 HIS A CA 1
ATOM 589 C C . HIS A 1 78 ? -13.371 -10.425 -12.940 1.00 80.38 78 HIS A C 1
ATOM 591 O O . HIS A 1 78 ? -13.005 -9.332 -13.376 1.00 80.38 78 HIS A O 1
ATOM 597 N N . ALA A 1 79 ? -13.473 -11.512 -13.696 1.00 83.12 79 ALA A N 1
ATOM 598 C CA . ALA A 1 79 ? -13.273 -11.551 -15.133 1.00 83.12 79 ALA A CA 1
ATOM 599 C C . ALA A 1 79 ? -14.576 -11.948 -15.839 1.00 83.12 79 ALA A C 1
ATOM 601 O O . ALA A 1 79 ? -15.425 -12.662 -15.276 1.00 83.12 79 ALA A O 1
ATOM 602 N N . GLN A 1 80 ? -14.718 -11.506 -17.091 1.00 81.88 80 GLN A N 1
ATOM 603 C CA . GLN A 1 80 ? -15.798 -11.961 -17.971 1.00 81.88 80 GLN A CA 1
ATOM 604 C C . GLN A 1 80 ? -15.743 -13.488 -18.160 1.00 81.88 80 GLN A C 1
ATOM 606 O O . GLN A 1 80 ? -14.680 -14.093 -17.988 1.00 81.88 80 GLN A O 1
ATOM 611 N N . PRO A 1 81 ? -16.869 -14.143 -18.504 1.00 77.62 81 PRO A N 1
ATOM 612 C CA . PRO A 1 81 ? -16.844 -15.531 -18.953 1.00 77.62 81 PRO A CA 1
ATOM 613 C C . PRO A 1 81 ? -15.792 -15.729 -20.052 1.00 77.62 81 PRO A C 1
ATOM 615 O O . PRO A 1 81 ? -15.643 -14.879 -20.928 1.00 77.62 81 PRO A O 1
ATOM 618 N N . ASP A 1 82 ? -15.044 -16.826 -19.961 1.00 80.88 82 ASP A N 1
ATOM 619 C CA . ASP A 1 82 ? -13.976 -17.212 -20.893 1.00 80.88 82 ASP A CA 1
ATOM 620 C C . ASP A 1 82 ? -12.815 -16.203 -21.051 1.00 80.88 82 ASP A C 1
ATOM 622 O O . ASP A 1 82 ? -12.035 -16.296 -21.999 1.00 80.88 82 ASP A O 1
ATOM 626 N N . SER A 1 83 ? -12.657 -15.267 -20.106 1.00 82.19 83 SER A N 1
ATOM 627 C CA . SER A 1 83 ? -11.525 -14.336 -20.035 1.00 82.19 83 SER A CA 1
ATOM 628 C C . SER A 1 83 ? -10.783 -14.447 -18.702 1.00 82.19 83 SER A C 1
ATOM 630 O O . SER A 1 83 ? -11.385 -14.740 -17.672 1.00 82.19 83 SER A O 1
ATOM 632 N N . ASN A 1 84 ? -9.478 -14.168 -18.727 1.00 81.88 84 ASN A N 1
ATOM 633 C CA . ASN A 1 84 ? -8.640 -14.030 -17.529 1.00 81.88 84 ASN A CA 1
ATOM 634 C C . ASN A 1 84 ? -8.271 -12.566 -17.240 1.00 81.88 84 ASN A C 1
ATOM 636 O O . ASN A 1 84 ? -7.540 -12.289 -16.290 1.00 81.88 84 ASN A O 1
ATOM 640 N N . ASP A 1 85 ? -8.762 -11.630 -18.053 1.00 79.44 85 ASP A N 1
ATOM 641 C CA . ASP A 1 85 ? -8.575 -10.210 -17.798 1.00 79.44 85 ASP A CA 1
ATOM 642 C C . ASP A 1 85 ? -9.515 -9.788 -16.670 1.00 79.44 85 ASP A C 1
ATOM 644 O O . ASP A 1 85 ? -10.737 -9.935 -16.775 1.00 79.44 85 ASP A O 1
ATOM 648 N N . ILE A 1 86 ? -8.948 -9.244 -15.591 1.00 76.00 86 ILE A N 1
ATOM 649 C CA . ILE A 1 86 ? -9.741 -8.605 -14.543 1.00 76.00 86 ILE A CA 1
ATOM 650 C C . ILE A 1 86 ? -10.367 -7.354 -15.153 1.00 76.00 86 ILE A C 1
ATOM 652 O O . ILE A 1 86 ? -9.678 -6.398 -15.523 1.00 76.00 86 ILE A O 1
ATOM 656 N N . VAL A 1 87 ? -11.688 -7.392 -15.303 1.00 75.62 87 VAL A N 1
ATOM 657 C CA . VAL A 1 87 ? -12.453 -6.306 -15.927 1.00 75.62 87 VAL A CA 1
ATOM 658 C C . VAL A 1 87 ? -13.013 -5.338 -14.899 1.00 75.62 87 VAL A C 1
ATOM 660 O O . VAL A 1 87 ? -13.274 -4.191 -15.250 1.00 75.62 87 VAL A O 1
ATOM 663 N N . ALA A 1 88 ? -13.200 -5.801 -13.664 1.00 68.75 88 ALA A N 1
ATOM 664 C CA . ALA A 1 88 ? -13.683 -5.005 -12.552 1.00 68.75 88 ALA A CA 1
ATOM 665 C C . ALA A 1 88 ? -13.499 -5.755 -11.227 1.00 68.75 88 ALA A C 1
ATOM 667 O O . ALA A 1 88 ? -13.226 -6.960 -11.179 1.00 68.75 88 ALA A O 1
ATOM 668 N N . SER A 1 89 ? -13.707 -5.021 -10.147 1.00 75.94 89 SER A N 1
ATOM 669 C CA . SER A 1 89 ? -13.759 -5.529 -8.784 1.00 75.94 89 SER A CA 1
ATOM 670 C C . SER A 1 89 ? -15.217 -5.547 -8.304 1.00 75.94 89 SER A C 1
ATOM 672 O O . SER A 1 89 ? -16.112 -5.082 -9.005 1.00 75.94 89 SER A O 1
ATOM 674 N N . ILE A 1 90 ? -15.511 -6.173 -7.171 1.00 76.88 90 ILE A N 1
ATOM 675 C CA . ILE A 1 90 ? -16.821 -6.127 -6.513 1.00 76.88 90 ILE A CA 1
ATOM 676 C C . ILE A 1 90 ? -16.534 -5.937 -5.025 1.00 76.88 90 ILE A C 1
ATOM 678 O O . ILE A 1 90 ? -15.940 -6.839 -4.429 1.00 76.88 90 ILE A O 1
ATOM 682 N N . PRO A 1 91 ? -16.904 -4.800 -4.415 1.00 77.94 91 PRO A N 1
ATOM 683 C CA . PRO A 1 91 ? -16.788 -4.651 -2.972 1.00 77.94 91 PRO A CA 1
ATOM 684 C C . PRO A 1 91 ? -17.764 -5.610 -2.283 1.00 77.94 91 PRO A C 1
ATOM 686 O O . PRO A 1 91 ? -18.872 -5.855 -2.769 1.00 77.94 91 PRO A O 1
ATOM 689 N N . TYR A 1 92 ? -17.388 -6.136 -1.126 1.00 75.06 92 TYR A N 1
ATOM 690 C CA . TYR A 1 92 ? -18.304 -6.883 -0.279 1.00 75.06 92 TYR A CA 1
ATOM 691 C C . TYR A 1 92 ? -18.059 -6.574 1.188 1.00 75.06 92 TYR A C 1
ATOM 693 O O . TYR A 1 92 ? -16.934 -6.337 1.620 1.00 75.06 92 TYR A O 1
ATOM 701 N N . GLN A 1 93 ? -19.145 -6.627 1.953 1.00 81.00 93 GLN A N 1
ATOM 702 C CA . GLN A 1 93 ? -19.117 -6.549 3.400 1.00 81.00 93 GLN A CA 1
ATOM 703 C C . GLN A 1 93 ? -19.909 -7.726 3.965 1.00 81.00 93 GLN A C 1
ATOM 705 O O . GLN A 1 93 ? -21.039 -7.986 3.542 1.00 81.00 93 GLN A O 1
ATOM 710 N N . THR A 1 94 ? -19.323 -8.460 4.906 1.00 84.56 94 THR A N 1
ATOM 711 C CA . THR A 1 94 ? -20.017 -9.539 5.614 1.00 84.56 94 THR A CA 1
ATOM 712 C C . THR A 1 94 ? -20.840 -8.984 6.770 1.00 84.56 94 THR A C 1
ATOM 714 O O . THR A 1 94 ? -20.627 -7.869 7.245 1.00 84.56 94 THR A O 1
ATOM 717 N N . ASN A 1 95 ? -21.758 -9.794 7.295 1.00 83.62 95 ASN A N 1
ATOM 718 C CA . ASN A 1 95 ? -22.297 -9.531 8.623 1.00 83.62 95 ASN A CA 1
ATOM 719 C C . ASN A 1 95 ? -21.181 -9.609 9.679 1.00 83.62 95 ASN A C 1
ATOM 721 O O . ASN A 1 95 ? -20.190 -10.322 9.501 1.00 83.62 95 ASN A O 1
ATOM 725 N N . THR A 1 96 ? -21.384 -8.921 10.800 1.00 87.31 96 THR A N 1
ATOM 726 C CA . THR A 1 96 ? -20.513 -9.047 11.969 1.00 87.31 96 THR A CA 1
ATOM 727 C C . THR A 1 96 ? -20.847 -10.322 12.740 1.00 87.31 96 THR A C 1
ATOM 729 O O . THR A 1 96 ? -22.023 -10.629 12.960 1.00 87.31 96 THR A O 1
ATOM 732 N N . ILE A 1 97 ? -19.827 -11.060 13.168 1.00 87.44 97 ILE A N 1
ATOM 733 C CA . ILE A 1 97 ? -19.952 -12.178 14.109 1.00 87.44 97 ILE A CA 1
ATOM 734 C C . ILE A 1 97 ? -19.214 -11.852 15.408 1.00 87.44 97 ILE A C 1
ATOM 736 O O . ILE A 1 97 ? -18.189 -11.174 15.390 1.00 87.44 97 ILE A O 1
ATOM 740 N N . SER A 1 98 ? -19.725 -12.345 16.536 1.00 88.50 98 SER A N 1
ATOM 741 C CA . SER A 1 98 ? -19.047 -12.239 17.830 1.00 88.50 98 SER A CA 1
ATOM 742 C C . SER A 1 98 ? -18.281 -13.522 18.128 1.00 88.50 98 SER A C 1
ATOM 744 O O . SER A 1 98 ? -18.841 -14.617 18.065 1.00 88.50 98 SER A O 1
ATOM 746 N N . LEU A 1 99 ? -17.011 -13.375 18.482 1.00 86.00 99 LEU A N 1
ATOM 747 C CA . LEU A 1 99 ? -16.103 -14.453 18.842 1.00 86.00 99 LEU A CA 1
ATOM 748 C C . LEU A 1 99 ? -15.739 -14.323 20.324 1.00 86.00 99 LEU A C 1
ATOM 750 O O . LEU A 1 99 ? -15.198 -13.304 20.739 1.00 86.00 99 LEU A O 1
ATOM 754 N N . ASP A 1 100 ? -16.033 -15.351 21.118 1.00 88.25 100 ASP A N 1
ATOM 755 C CA . ASP A 1 100 ? -15.674 -15.429 22.540 1.00 88.25 100 ASP A CA 1
ATOM 756 C C . ASP A 1 100 ? -14.511 -16.414 22.687 1.00 88.25 100 ASP A C 1
ATOM 758 O O . ASP A 1 100 ? -14.666 -17.594 22.359 1.00 88.25 100 ASP A O 1
ATOM 762 N N . ILE A 1 101 ? -13.336 -15.935 23.102 1.00 85.38 101 ILE A N 1
ATOM 763 C CA . ILE A 1 101 ? -12.147 -16.775 23.250 1.00 85.38 101 ILE A CA 1
ATOM 764 C C . ILE A 1 101 ? -12.152 -17.398 24.651 1.00 85.38 101 ILE A C 1
ATOM 766 O O . ILE A 1 101 ? -11.981 -16.679 25.638 1.00 85.38 101 ILE A O 1
ATOM 770 N N . PRO A 1 102 ? -12.274 -18.735 24.780 1.00 82.06 102 PRO A N 1
ATOM 771 C CA . PRO A 1 102 ? -12.266 -19.399 26.076 1.00 82.06 102 PRO A CA 1
ATOM 772 C C . PRO A 1 102 ? -11.024 -19.076 26.907 1.00 82.06 102 PRO A C 1
ATOM 774 O O . PRO A 1 102 ? -9.913 -18.940 26.386 1.00 82.06 102 PRO A O 1
ATOM 777 N N . GLN A 1 103 ? -11.196 -19.037 28.229 1.00 77.00 103 GLN A N 1
ATOM 778 C CA . GLN A 1 103 ? -10.057 -18.934 29.133 1.00 77.00 103 GLN A CA 1
ATOM 779 C C . GLN A 1 103 ? -9.172 -20.185 29.057 1.00 77.00 103 GLN A C 1
ATOM 781 O O . GLN A 1 103 ? -9.670 -21.310 29.065 1.00 77.00 103 GLN A O 1
ATOM 786 N N . GLY A 1 104 ? -7.852 -19.990 29.029 1.00 64.88 104 GLY A N 1
ATOM 787 C CA . GLY A 1 104 ? -6.872 -21.078 29.086 1.00 64.88 104 GLY A CA 1
ATOM 788 C C . GLY A 1 104 ? -6.419 -21.622 27.729 1.00 64.88 104 GLY A C 1
ATOM 789 O O . GLY A 1 104 ? -5.664 -22.594 27.701 1.00 64.88 104 GLY A O 1
ATOM 790 N N . ILE A 1 105 ? -6.816 -21.000 26.611 1.00 62.97 105 ILE A N 1
ATOM 791 C CA . ILE A 1 105 ? -6.181 -21.272 25.315 1.00 62.97 105 ILE A CA 1
ATOM 792 C C . ILE A 1 105 ? -4.749 -20.728 25.359 1.00 62.97 105 ILE A C 1
ATOM 794 O O . ILE A 1 105 ? -4.529 -19.535 25.579 1.00 62.97 105 ILE A O 1
ATOM 798 N N . ALA A 1 106 ? -3.768 -21.618 25.175 1.00 52.19 106 ALA A N 1
ATOM 799 C CA . ALA A 1 106 ? -2.364 -21.243 25.083 1.00 52.19 106 ALA A CA 1
ATOM 800 C C . ALA A 1 106 ? -2.178 -20.282 23.902 1.00 52.19 106 ALA A C 1
ATOM 802 O O . ALA A 1 106 ? -2.423 -20.649 22.753 1.00 52.19 106 ALA A O 1
ATOM 803 N N . GLN A 1 107 ? -1.759 -19.050 24.189 1.00 55.22 107 GLN A N 1
ATOM 804 C CA . GLN A 1 107 ? -1.491 -18.073 23.144 1.00 55.22 107 GLN A CA 1
ATOM 805 C C . GLN A 1 107 ? -0.356 -18.569 22.247 1.00 55.22 107 GLN A C 1
ATOM 807 O O . GLN A 1 107 ? 0.692 -19.006 22.736 1.00 55.22 107 GLN A O 1
ATOM 812 N N . ARG A 1 108 ? -0.526 -18.446 20.925 1.00 50.59 108 ARG A N 1
ATOM 813 C CA . ARG A 1 108 ? 0.636 -18.372 20.037 1.00 50.59 108 ARG A CA 1
ATOM 814 C C . ARG A 1 108 ? 1.364 -17.095 20.433 1.00 50.59 108 ARG A C 1
ATOM 816 O O . ARG A 1 108 ? 0.849 -16.005 20.230 1.00 50.59 108 ARG A O 1
ATOM 823 N N . SER A 1 109 ? 2.491 -17.259 21.121 1.00 40.81 109 SER A N 1
ATOM 824 C CA . SER A 1 109 ? 3.246 -16.165 21.724 1.00 40.81 109 SER A CA 1
ATOM 825 C C . SER A 1 109 ? 3.464 -15.052 20.701 1.00 40.81 109 SER A C 1
ATOM 827 O O . SER A 1 109 ? 4.121 -15.280 19.688 1.00 40.81 109 SER A O 1
ATOM 829 N N . ALA A 1 110 ? 2.954 -13.856 20.997 1.00 43.53 110 ALA A N 1
ATOM 830 C CA . ALA A 1 110 ? 3.350 -12.637 20.318 1.00 43.53 110 ALA A CA 1
ATOM 831 C C . ALA A 1 110 ? 4.870 -12.514 20.459 1.00 43.53 110 ALA A C 1
ATOM 833 O O . ALA A 1 110 ? 5.396 -12.294 21.558 1.00 43.53 110 ALA A O 1
ATOM 834 N N . ILE A 1 111 ? 5.617 -12.709 19.372 1.00 41.19 111 ILE A N 1
ATOM 835 C CA . ILE A 1 111 ? 6.980 -12.192 19.323 1.00 41.19 111 ILE A CA 1
ATOM 836 C C . ILE A 1 111 ? 6.826 -10.674 19.324 1.00 41.19 111 ILE A C 1
ATOM 838 O O . ILE A 1 111 ? 6.669 -10.047 18.280 1.00 41.19 111 ILE A O 1
ATOM 842 N N . GLY A 1 112 ? 6.875 -10.088 20.523 1.00 40.59 112 GLY A N 1
ATOM 843 C CA . GLY A 1 112 ? 7.151 -8.669 20.677 1.00 40.59 112 GLY A CA 1
ATOM 844 C C . GLY A 1 112 ? 8.404 -8.337 19.862 1.00 40.59 112 GLY A C 1
ATOM 845 O O . GLY A 1 112 ? 9.308 -9.180 19.775 1.00 40.59 112 GLY A O 1
ATOM 846 N N . PRO A 1 113 ? 8.468 -7.156 19.226 1.00 40.72 113 PRO A N 1
ATOM 847 C CA . PRO A 1 113 ? 9.530 -6.837 18.291 1.00 40.72 113 PRO A CA 1
ATOM 848 C C . PRO A 1 113 ? 10.868 -6.960 19.015 1.00 40.72 113 PRO A C 1
ATOM 850 O O . PRO A 1 113 ? 11.248 -6.105 19.815 1.00 40.72 113 PRO A O 1
ATOM 853 N N . LYS A 1 114 ? 11.610 -8.040 18.741 1.00 39.16 114 LYS A N 1
ATOM 854 C CA . LYS A 1 114 ? 13.030 -8.065 19.062 1.00 39.16 114 LYS A CA 1
ATOM 855 C C . LYS A 1 114 ? 13.615 -6.923 18.250 1.00 39.16 114 LYS A C 1
ATOM 857 O O . LYS A 1 114 ? 13.592 -6.961 17.022 1.00 39.16 114 LYS A O 1
ATOM 862 N N . LEU A 1 115 ? 14.080 -5.892 18.950 1.00 39.94 115 LEU A N 1
ATOM 863 C CA . LEU A 1 115 ? 14.855 -4.793 18.392 1.00 39.94 115 LEU A CA 1
ATOM 864 C C . LEU A 1 115 ? 16.182 -5.370 17.887 1.00 39.94 115 LEU A C 1
ATOM 866 O O . LEU A 1 115 ? 17.223 -5.253 18.527 1.00 39.94 115 LEU A O 1
ATOM 870 N N . GLN A 1 116 ? 16.130 -6.083 16.765 1.00 48.31 116 GLN A N 1
ATOM 871 C CA . GLN A 1 116 ? 17.314 -6.388 15.994 1.00 48.31 116 GLN A CA 1
ATOM 872 C C . GLN A 1 116 ? 17.773 -5.097 15.334 1.00 48.31 116 GLN A C 1
ATOM 874 O O . GLN A 1 116 ? 16.970 -4.229 14.991 1.00 48.31 116 GLN A O 1
ATOM 879 N N . LYS A 1 117 ? 19.087 -4.947 15.209 1.00 41.16 117 LYS A N 1
ATOM 880 C CA . LYS A 1 117 ? 19.693 -3.840 14.483 1.00 41.16 117 LYS A CA 1
ATOM 881 C C . LYS A 1 117 ? 19.330 -4.037 13.010 1.00 41.16 117 LYS A C 1
ATOM 883 O O . LYS A 1 117 ? 19.885 -4.924 12.369 1.00 41.16 117 LYS A O 1
ATOM 888 N N . ARG A 1 118 ? 18.337 -3.291 12.530 1.00 54.25 118 ARG A N 1
ATOM 889 C CA . ARG A 1 118 ? 17.705 -3.541 11.232 1.00 54.25 118 ARG A CA 1
ATOM 890 C C . ARG A 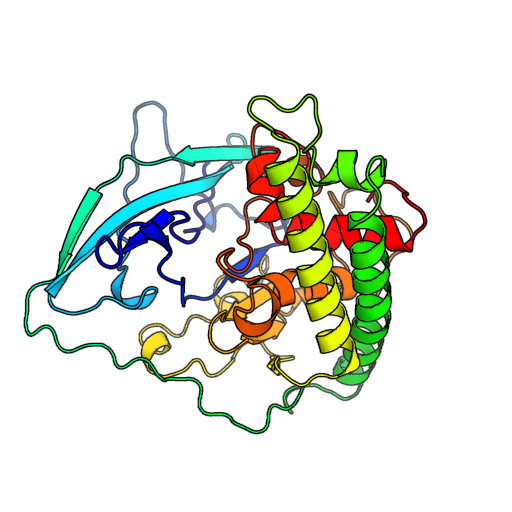1 118 ? 18.628 -3.066 10.122 1.00 54.25 118 ARG A C 1
ATOM 892 O O . ARG A 1 118 ? 19.139 -1.946 10.167 1.00 54.25 118 ARG A O 1
ATOM 899 N N . VAL A 1 119 ? 18.912 -3.952 9.176 1.00 52.38 119 VAL A N 1
ATOM 900 C CA . VAL A 1 119 ? 19.618 -3.588 7.953 1.00 52.38 119 VAL A CA 1
ATOM 901 C C . VAL A 1 119 ? 18.546 -3.185 6.955 1.00 52.38 119 VAL A C 1
ATOM 903 O O . VAL A 1 119 ? 17.684 -3.991 6.629 1.00 52.38 119 VAL A O 1
ATOM 906 N N . ARG A 1 120 ? 18.614 -1.945 6.464 1.00 70.56 120 ARG A N 1
ATOM 907 C CA . ARG A 1 120 ? 17.678 -1.410 5.467 1.00 70.56 120 ARG A CA 1
ATOM 908 C C . ARG A 1 120 ? 17.460 -2.350 4.276 1.00 70.56 120 ARG A C 1
ATOM 910 O O . ARG A 1 120 ? 16.337 -2.535 3.826 1.00 70.56 120 ARG A O 1
ATOM 917 N N . TYR A 1 121 ? 18.555 -2.901 3.756 1.00 81.88 121 TYR A N 1
ATOM 918 C CA . TYR A 1 121 ? 18.555 -3.880 2.675 1.00 81.88 121 TYR A CA 1
ATOM 919 C C . TYR A 1 121 ? 19.172 -5.164 3.192 1.00 81.88 121 TYR A C 1
ATOM 921 O O . TYR A 1 121 ? 20.309 -5.148 3.672 1.00 81.88 121 TYR A O 1
ATOM 929 N N . PHE A 1 122 ? 18.442 -6.263 3.100 1.00 79.19 122 PHE A N 1
ATOM 930 C CA . PHE A 1 122 ? 18.946 -7.534 3.576 1.00 79.19 122 PHE A CA 1
ATOM 931 C C . PHE A 1 122 ? 20.169 -7.977 2.734 1.00 79.19 122 PHE A C 1
ATOM 933 O O . PHE A 1 122 ? 20.300 -7.587 1.568 1.00 79.19 122 PHE A O 1
ATOM 940 N N . PRO A 1 123 ? 21.120 -8.757 3.289 1.00 79.25 123 PRO A N 1
ATOM 941 C CA . PRO A 1 123 ? 22.329 -9.181 2.565 1.00 79.25 123 PRO A CA 1
ATOM 942 C C . PRO A 1 123 ? 22.094 -10.101 1.351 1.00 79.25 123 PRO A C 1
ATOM 944 O O . PRO A 1 123 ? 23.056 -10.604 0.775 1.00 79.25 123 PRO A O 1
ATOM 947 N N . ASP A 1 124 ? 20.840 -10.345 0.974 1.00 85.19 124 ASP A N 1
ATOM 948 C CA . ASP A 1 124 ? 20.406 -11.190 -0.141 1.00 85.19 124 ASP A CA 1
ATOM 949 C C . ASP A 1 124 ? 20.337 -10.440 -1.489 1.00 85.19 124 ASP A C 1
ATOM 951 O O . ASP A 1 124 ? 20.041 -11.027 -2.535 1.00 85.19 124 ASP A O 1
ATOM 955 N N . CYS A 1 125 ? 20.630 -9.139 -1.483 1.00 89.06 125 CYS A N 1
ATOM 956 C CA . CYS A 1 125 ? 20.700 -8.305 -2.673 1.00 89.06 125 CYS A CA 1
ATOM 957 C C . CYS A 1 125 ? 22.030 -8.463 -3.420 1.00 89.06 125 CYS A C 1
ATOM 959 O O . CYS A 1 125 ? 23.110 -8.227 -2.874 1.00 89.06 125 CYS A O 1
ATOM 961 N N . SER A 1 126 ? 21.965 -8.733 -4.726 1.00 91.81 126 SER A N 1
ATOM 962 C CA . SER A 1 126 ? 23.126 -8.543 -5.605 1.00 91.81 126 SER A CA 1
ATOM 963 C C . SER A 1 126 ? 23.537 -7.058 -5.668 1.00 91.81 126 SER A C 1
ATOM 965 O O . SER A 1 126 ? 22.699 -6.174 -5.465 1.00 91.81 126 SER A O 1
ATOM 967 N N . PRO A 1 127 ? 24.794 -6.731 -6.031 1.00 90.25 127 PRO A N 1
ATOM 968 C CA . PRO A 1 127 ? 25.235 -5.338 -6.154 1.00 90.25 127 PRO A CA 1
ATOM 969 C C . PRO A 1 127 ? 24.364 -4.486 -7.093 1.00 90.25 127 PRO A C 1
ATOM 971 O O . PRO A 1 127 ? 24.104 -3.316 -6.812 1.00 90.25 127 PRO A O 1
ATOM 974 N N . GLN A 1 128 ? 23.868 -5.077 -8.187 1.00 91.00 128 GLN A N 1
ATOM 975 C CA . GLN A 1 128 ? 22.989 -4.388 -9.133 1.00 91.00 128 GLN A CA 1
ATOM 976 C C . GLN A 1 128 ? 21.610 -4.101 -8.525 1.00 91.00 128 GLN A C 1
ATOM 978 O O . GLN A 1 128 ? 21.098 -2.990 -8.662 1.00 91.00 128 GLN A O 1
ATOM 983 N N . GLN A 1 129 ? 21.021 -5.077 -7.826 1.00 93.44 129 GLN A N 1
ATOM 984 C CA . GLN A 1 129 ? 19.756 -4.896 -7.107 1.00 93.44 129 GLN A CA 1
ATOM 985 C C . GLN A 1 129 ? 19.889 -3.829 -6.021 1.00 93.44 129 GLN A C 1
ATOM 987 O O . GLN A 1 129 ? 19.052 -2.934 -5.941 1.00 93.44 129 GLN A O 1
ATOM 992 N N . LEU A 1 130 ? 20.978 -3.855 -5.249 1.00 90.56 130 LEU A N 1
ATOM 993 C CA . LEU A 1 130 ? 21.257 -2.859 -4.217 1.00 90.56 130 LEU A CA 1
ATOM 994 C C . LEU A 1 130 ? 21.383 -1.443 -4.804 1.00 90.56 130 LEU A C 1
ATOM 996 O O . LEU A 1 130 ? 20.842 -0.486 -4.244 1.00 90.56 130 LEU A O 1
ATOM 1000 N N . SER A 1 131 ? 22.062 -1.298 -5.946 1.00 89.88 131 SER A N 1
ATOM 1001 C CA . SER A 1 131 ? 22.165 -0.018 -6.658 1.00 89.88 131 SER A CA 1
ATOM 1002 C C . SER A 1 131 ? 20.788 0.492 -7.103 1.00 89.88 131 SER A C 1
ATOM 1004 O O . SER A 1 131 ? 20.434 1.644 -6.831 1.00 89.88 131 SER A O 1
ATOM 1006 N N . ASN A 1 132 ? 19.976 -0.382 -7.706 1.00 91.12 132 ASN A N 1
ATOM 1007 C CA . ASN A 1 132 ? 18.616 -0.055 -8.133 1.00 91.12 132 ASN A CA 1
ATOM 1008 C C . ASN A 1 132 ? 17.712 0.316 -6.947 1.00 91.12 132 ASN A C 1
ATOM 1010 O O . ASN A 1 132 ? 17.013 1.326 -7.019 1.00 91.12 132 ASN A O 1
ATOM 1014 N N . LEU A 1 133 ? 17.761 -0.428 -5.838 1.00 92.44 133 LEU A N 1
ATOM 1015 C CA . LEU A 1 133 ? 16.988 -0.128 -4.629 1.00 92.44 133 LEU A CA 1
ATOM 1016 C C . LEU A 1 133 ? 17.393 1.183 -3.979 1.00 92.44 133 LEU A C 1
ATOM 1018 O O . LEU A 1 133 ? 16.535 1.953 -3.547 1.00 92.44 133 LEU A O 1
ATOM 1022 N N . THR A 1 134 ? 18.691 1.472 -3.953 1.00 90.69 134 THR A N 1
ATOM 1023 C CA . THR A 1 134 ? 19.202 2.746 -3.444 1.00 90.69 134 THR A CA 1
ATOM 1024 C C . THR A 1 134 ? 18.647 3.910 -4.256 1.00 90.69 134 THR A C 1
ATOM 1026 O O . THR A 1 134 ? 18.167 4.888 -3.682 1.00 90.69 134 THR A O 1
ATOM 1029 N N . ARG A 1 135 ? 18.627 3.780 -5.588 1.00 92.06 135 ARG A N 1
ATOM 1030 C CA . ARG A 1 135 ? 18.015 4.775 -6.473 1.00 92.06 135 ARG A CA 1
ATOM 1031 C C . ARG A 1 135 ? 16.500 4.877 -6.270 1.00 92.06 135 ARG A C 1
ATOM 1033 O O . ARG A 1 135 ? 16.001 5.991 -6.104 1.00 92.06 135 ARG A O 1
ATOM 1040 N N . ALA A 1 136 ? 15.799 3.742 -6.238 1.00 93.69 136 ALA A N 1
ATOM 1041 C CA . ALA A 1 136 ? 14.345 3.687 -6.086 1.00 93.69 136 ALA A CA 1
ATOM 1042 C C . ALA A 1 136 ? 13.909 4.348 -4.784 1.00 93.69 136 ALA A C 1
ATOM 1044 O O . ALA A 1 136 ? 12.954 5.119 -4.765 1.00 93.69 136 ALA A O 1
ATOM 1045 N N . SER A 1 137 ? 14.647 4.085 -3.708 1.00 93.94 137 SER A N 1
ATOM 1046 C CA . SER A 1 137 ? 14.349 4.637 -2.400 1.00 93.94 137 SER A CA 1
ATOM 1047 C C . SER A 1 137 ? 14.698 6.114 -2.283 1.00 93.94 137 SER A C 1
ATOM 1049 O O . SER A 1 137 ? 13.947 6.864 -1.668 1.00 93.94 137 SER A O 1
ATOM 1051 N N . PHE A 1 138 ? 15.807 6.564 -2.883 1.00 92.88 138 PHE A N 1
ATOM 1052 C CA . PHE A 1 138 ? 16.109 7.993 -2.943 1.00 92.88 138 PHE A CA 1
ATOM 1053 C C . PHE A 1 138 ? 14.961 8.743 -3.628 1.00 92.88 138 PHE A C 1
ATOM 1055 O O . PHE A 1 138 ? 14.408 9.679 -3.051 1.00 92.88 138 PHE A O 1
ATOM 1062 N N . LEU A 1 139 ? 14.530 8.273 -4.803 1.00 94.00 139 LEU A N 1
ATOM 1063 C CA . LEU A 1 139 ? 13.367 8.824 -5.501 1.00 94.00 139 LEU A CA 1
ATOM 1064 C C . LEU A 1 139 ? 12.099 8.728 -4.649 1.00 94.00 139 LEU A C 1
ATOM 1066 O O . LEU A 1 139 ? 11.397 9.724 -4.492 1.00 94.00 139 LEU A O 1
ATOM 1070 N N . GLY A 1 140 ? 11.847 7.584 -4.018 1.00 95.31 140 GLY A N 1
ATOM 1071 C CA . GLY A 1 140 ? 10.662 7.379 -3.191 1.00 95.31 140 GLY A CA 1
ATOM 1072 C C . GLY A 1 140 ? 10.605 8.318 -1.994 1.00 95.31 140 GLY A C 1
ATOM 1073 O O . GLY A 1 140 ? 9.540 8.849 -1.698 1.00 95.31 140 GLY A O 1
ATOM 1074 N N . SER A 1 141 ? 11.748 8.633 -1.377 1.00 96.38 141 SER A N 1
ATOM 1075 C CA . SER A 1 141 ? 11.809 9.634 -0.308 1.00 96.38 141 SER A CA 1
ATOM 1076 C C . SER A 1 141 ? 11.378 11.023 -0.799 1.00 96.38 141 SER A C 1
ATOM 1078 O O . SER A 1 141 ? 10.614 11.712 -0.124 1.00 96.38 141 SER A O 1
ATOM 1080 N N . THR A 1 142 ? 11.770 11.407 -2.020 1.00 96.25 142 THR A N 1
ATOM 1081 C CA . THR A 1 142 ? 11.328 12.668 -2.635 1.00 96.25 142 THR A CA 1
ATOM 1082 C C . THR A 1 142 ? 9.852 12.654 -3.033 1.00 96.25 142 THR A C 1
ATOM 1084 O O . THR A 1 142 ? 9.185 13.681 -2.915 1.00 96.25 142 THR A O 1
ATOM 1087 N N . TRP A 1 143 ? 9.320 11.510 -3.476 1.00 95.88 143 TRP A N 1
ATOM 1088 C CA . TRP A 1 143 ? 7.913 11.373 -3.859 1.00 95.88 143 TRP A CA 1
ATOM 1089 C C . TRP A 1 143 ? 7.002 11.422 -2.643 1.00 95.88 143 TRP A C 1
ATOM 1091 O O . TRP A 1 143 ? 6.083 12.238 -2.583 1.00 95.88 143 TRP A O 1
ATOM 1101 N N . ALA A 1 144 ? 7.300 10.596 -1.643 1.00 97.75 144 ALA A N 1
ATOM 1102 C CA . ALA A 1 144 ? 6.565 10.554 -0.392 1.00 97.75 144 ALA A CA 1
ATOM 1103 C C . ALA A 1 144 ? 6.654 11.902 0.342 1.00 97.75 144 ALA A C 1
ATOM 1105 O O . ALA A 1 144 ? 5.637 12.405 0.807 1.00 97.75 144 ALA A O 1
ATOM 1106 N N . GLY A 1 145 ? 7.816 12.567 0.342 1.00 97.19 145 GLY A N 1
ATOM 1107 C CA . GLY A 1 145 ? 7.957 13.918 0.892 1.00 97.19 145 GLY A CA 1
ATOM 1108 C C . GLY A 1 145 ? 7.102 14.964 0.164 1.00 97.19 145 GLY A C 1
ATOM 1109 O O . GLY A 1 145 ? 6.441 15.779 0.809 1.00 97.19 145 GLY A O 1
ATOM 1110 N N . ALA A 1 146 ? 7.054 14.925 -1.173 1.00 97.44 146 ALA A N 1
ATOM 1111 C CA . ALA A 1 146 ? 6.177 15.799 -1.954 1.00 97.44 146 ALA A CA 1
ATOM 1112 C C . ALA A 1 146 ? 4.695 15.535 -1.647 1.00 97.44 146 ALA A C 1
ATOM 1114 O O . ALA A 1 146 ? 3.940 16.482 -1.431 1.00 97.44 146 ALA A O 1
ATOM 1115 N N . GLY A 1 147 ? 4.294 14.263 -1.562 1.00 97.88 147 GLY A N 1
ATOM 1116 C CA . GLY A 1 147 ? 2.948 13.866 -1.153 1.00 97.88 147 GLY A CA 1
ATOM 1117 C C . GLY A 1 147 ? 2.605 14.340 0.259 1.00 97.88 147 GLY A C 1
ATOM 1118 O O . GLY A 1 147 ? 1.554 14.937 0.468 1.00 97.88 147 GLY A O 1
ATOM 1119 N N . ALA A 1 148 ? 3.513 14.185 1.223 1.00 98.12 148 ALA A N 1
ATOM 1120 C CA . ALA A 1 148 ? 3.299 14.636 2.595 1.00 98.12 148 ALA A CA 1
ATOM 1121 C C . ALA A 1 148 ? 2.969 16.138 2.673 1.00 98.12 148 ALA A C 1
ATOM 1123 O O . ALA A 1 148 ? 2.066 16.537 3.412 1.00 98.12 148 ALA A O 1
ATOM 1124 N N . LEU A 1 149 ? 3.660 16.965 1.880 1.00 97.62 149 LEU A N 1
ATOM 1125 C CA . LEU A 1 149 ? 3.394 18.403 1.773 1.00 97.62 149 LEU A CA 1
ATOM 1126 C C . LEU A 1 149 ? 2.105 18.711 1.000 1.00 97.62 149 LEU A C 1
ATOM 1128 O O . LEU A 1 149 ? 1.345 19.597 1.394 1.00 97.62 149 LEU A O 1
ATOM 1132 N N . GLU A 1 150 ? 1.848 17.998 -0.096 1.00 97.44 150 GLU A N 1
ATOM 1133 C CA . GLU A 1 150 ? 0.628 18.150 -0.894 1.00 97.44 150 GLU A CA 1
ATOM 1134 C C . GLU A 1 150 ? -0.624 17.836 -0.068 1.00 97.44 150 GLU A C 1
ATOM 1136 O O . GLU A 1 150 ? -1.620 18.553 -0.158 1.00 97.44 150 GLU A O 1
ATOM 1141 N N . ALA A 1 151 ? -0.545 16.830 0.807 1.00 96.62 151 ALA A N 1
ATOM 1142 C CA . ALA A 1 151 ? -1.628 16.414 1.688 1.00 96.62 151 ALA A CA 1
ATOM 1143 C C . ALA A 1 151 ? -2.043 17.495 2.691 1.00 96.62 151 ALA A C 1
ATOM 1145 O O . ALA A 1 151 ? -3.121 17.393 3.250 1.00 96.62 151 ALA A O 1
ATOM 1146 N N . LEU A 1 152 ? -1.260 18.552 2.918 1.00 94.06 152 LEU A N 1
ATOM 1147 C CA . LEU A 1 152 ? -1.653 19.659 3.802 1.00 94.06 152 LEU A CA 1
ATOM 1148 C C . LEU A 1 152 ? -2.366 20.802 3.059 1.00 94.06 152 LEU A C 1
ATOM 1150 O O . LEU A 1 152 ? -2.839 21.761 3.677 1.00 94.06 152 LEU A O 1
ATOM 1154 N N . LYS A 1 153 ? -2.469 20.729 1.727 1.00 92.56 153 LYS A N 1
ATOM 1155 C CA . LYS A 1 153 ? -3.111 21.761 0.907 1.00 92.56 153 LYS A CA 1
ATOM 1156 C C . LYS A 1 153 ? -4.622 21.526 0.838 1.00 92.56 153 LYS A C 1
ATOM 1158 O O . LYS A 1 153 ? -5.094 20.640 0.132 1.00 92.56 153 LYS A O 1
ATOM 1163 N N . LYS A 1 154 ? -5.389 22.409 1.489 1.00 79.62 154 LYS A N 1
ATOM 1164 C CA . LYS A 1 154 ? -6.862 22.334 1.623 1.00 79.62 154 LYS A CA 1
ATOM 1165 C C . LYS A 1 154 ? -7.650 22.182 0.309 1.00 79.62 154 LYS A C 1
ATOM 1167 O O . LYS A 1 154 ? -8.753 21.660 0.338 1.00 79.62 154 LYS A O 1
ATOM 1172 N N . ASN A 1 155 ? -7.094 22.614 -0.827 1.00 83.69 155 ASN A N 1
ATOM 1173 C CA . ASN A 1 155 ? -7.746 22.566 -2.146 1.00 83.69 155 ASN A CA 1
ATOM 1174 C C . ASN A 1 155 ? -6.868 21.896 -3.213 1.00 83.69 155 ASN A C 1
ATOM 1176 O O . ASN A 1 155 ? -6.932 22.264 -4.385 1.00 83.69 155 ASN A O 1
ATOM 1180 N N . SER A 1 156 ? -5.992 20.969 -2.820 1.00 92.56 156 SER A N 1
ATOM 1181 C CA . SER A 1 156 ? -5.129 20.282 -3.782 1.00 92.56 156 SER A CA 1
ATOM 1182 C C . SER A 1 156 ? -5.960 19.519 -4.829 1.00 92.56 156 SER A C 1
ATOM 1184 O O . SER A 1 156 ? -6.727 18.627 -4.461 1.00 92.56 156 SER A O 1
ATOM 1186 N N . PRO A 1 157 ? -5.785 19.790 -6.138 1.00 91.88 157 PRO A N 1
ATOM 1187 C CA . PRO A 1 157 ? -6.392 18.972 -7.188 1.00 91.88 157 PRO A CA 1
ATOM 1188 C C . PRO A 1 157 ? -5.879 17.527 -7.183 1.00 91.88 157 PRO A C 1
ATOM 1190 O O . PRO A 1 157 ? -6.564 16.626 -7.661 1.00 91.88 157 PRO A O 1
ATOM 1193 N N . VAL A 1 158 ? -4.672 17.306 -6.652 1.00 93.06 158 VAL A N 1
ATOM 1194 C CA . VAL A 1 158 ? -4.086 15.975 -6.466 1.00 93.06 158 VAL A CA 1
ATOM 1195 C C . VAL A 1 158 ? -4.855 15.248 -5.365 1.00 93.06 158 VAL A C 1
ATOM 1197 O O . VAL A 1 158 ? -5.353 14.155 -5.598 1.00 93.06 158 VAL A O 1
ATOM 1200 N N . TRP A 1 159 ? -5.072 15.891 -4.214 1.00 94.06 159 TRP A N 1
ATOM 1201 C CA . TRP A 1 159 ? -5.873 15.333 -3.118 1.00 94.06 159 TRP A CA 1
ATOM 1202 C C . TRP A 1 159 ? -7.273 14.922 -3.578 1.00 94.06 159 TRP A C 1
ATOM 1204 O O . TRP A 1 159 ? -7.699 13.792 -3.341 1.00 94.06 159 TRP A O 1
ATOM 1214 N N . GLN A 1 160 ? -7.959 15.813 -4.302 1.00 90.94 160 GLN A N 1
ATOM 1215 C CA . GLN A 1 160 ? -9.307 15.538 -4.804 1.00 90.94 160 GLN A CA 1
ATOM 1216 C C . GLN A 1 160 ? -9.359 14.335 -5.749 1.00 90.94 160 GLN A C 1
ATOM 1218 O O . GLN A 1 160 ? -10.382 13.666 -5.811 1.00 90.94 160 GLN A O 1
ATOM 1223 N N . ARG A 1 161 ? -8.271 14.037 -6.466 1.00 89.75 161 ARG A N 1
ATOM 1224 C CA . ARG A 1 161 ? -8.217 12.902 -7.391 1.00 89.75 161 ARG A CA 1
ATOM 1225 C C . ARG A 1 161 ? -8.093 11.564 -6.663 1.00 89.75 161 ARG A C 1
ATOM 1227 O O . ARG A 1 161 ? -8.846 10.646 -6.969 1.00 89.75 161 ARG A O 1
ATOM 1234 N N . TYR A 1 162 ? -7.155 11.450 -5.724 1.00 91.00 162 TYR A N 1
ATOM 1235 C CA . TYR A 1 162 ? -6.801 10.148 -5.138 1.00 91.00 162 TYR A CA 1
ATOM 1236 C C . TYR A 1 162 ? -7.534 9.834 -3.839 1.00 91.00 162 TYR A C 1
ATOM 1238 O O . TYR A 1 162 ? -7.804 8.665 -3.585 1.00 91.00 162 TYR A O 1
ATOM 1246 N N . PHE A 1 163 ? -7.864 10.852 -3.037 1.00 92.31 163 PHE A N 1
ATOM 1247 C CA . PHE A 1 163 ? -8.561 10.647 -1.767 1.00 92.31 163 PHE A CA 1
ATOM 1248 C C . PHE A 1 163 ? -10.041 11.015 -1.834 1.00 92.31 163 PHE A C 1
ATOM 1250 O O . PHE A 1 163 ? -10.843 10.461 -1.095 1.00 92.31 163 PHE A O 1
ATOM 1257 N N . ARG A 1 164 ? -10.433 11.932 -2.730 1.00 90.31 164 ARG A N 1
ATOM 1258 C CA . ARG A 1 164 ? -11.845 12.296 -2.983 1.00 90.31 164 ARG A CA 1
ATOM 1259 C C . ARG A 1 164 ? -12.636 12.754 -1.740 1.00 90.31 164 ARG A C 1
ATOM 1261 O O . ARG A 1 164 ? -13.849 12.921 -1.816 1.00 90.31 164 ARG A O 1
ATOM 1268 N N . ILE A 1 165 ? -11.971 13.019 -0.609 1.00 84.62 165 ILE A N 1
ATOM 1269 C CA . ILE A 1 165 ? -12.606 13.528 0.613 1.00 84.62 165 ILE A CA 1
ATOM 1270 C C . ILE A 1 165 ? -12.542 15.052 0.623 1.00 84.62 165 ILE A C 1
ATOM 1272 O O . ILE A 1 165 ? -11.461 15.644 0.603 1.00 84.62 165 ILE A O 1
ATOM 1276 N N . ASN A 1 166 ? -13.689 15.714 0.684 1.00 85.62 166 ASN A N 1
ATOM 1277 C CA . ASN A 1 166 ? -13.770 17.165 0.774 1.00 85.62 166 ASN A CA 1
ATOM 1278 C C . ASN A 1 166 ? -15.032 17.608 1.527 1.00 85.62 166 ASN A C 1
ATOM 1280 O O . ASN A 1 166 ? -15.801 16.789 2.017 1.00 85.62 166 ASN A O 1
ATOM 1284 N N . ALA A 1 167 ? -15.247 18.920 1.633 1.00 81.81 167 ALA A N 1
ATOM 1285 C CA . ALA A 1 167 ? -16.389 19.477 2.363 1.00 81.81 167 ALA A CA 1
ATOM 1286 C C . ALA A 1 167 ? -17.767 19.135 1.756 1.00 81.81 167 ALA A C 1
ATOM 1288 O O . ALA A 1 167 ? -18.776 19.358 2.413 1.00 81.81 167 ALA A O 1
ATOM 1289 N N . SER A 1 168 ? -17.817 18.629 0.519 1.00 80.88 168 SER A N 1
ATOM 1290 C CA . SER A 1 168 ? -19.039 18.132 -0.130 1.00 80.88 168 SER A CA 1
ATOM 1291 C C . SER A 1 168 ? -19.231 16.617 -0.014 1.00 80.88 168 SER A C 1
ATOM 1293 O O . SER A 1 168 ? -20.286 16.122 -0.397 1.00 80.88 168 SER A O 1
ATOM 1295 N N . THR A 1 169 ? -18.252 15.882 0.525 1.00 81.31 169 THR A N 1
ATOM 1296 C CA . THR A 1 169 ? -18.407 14.455 0.828 1.00 81.31 169 THR A CA 1
ATOM 1297 C C . THR A 1 169 ? -19.467 14.283 1.916 1.00 81.31 169 THR A C 1
ATOM 1299 O O . THR A 1 169 ? -19.417 14.951 2.951 1.00 81.31 169 THR A O 1
ATOM 1302 N N . GLU A 1 170 ? -20.432 13.392 1.687 1.00 78.50 170 GLU A N 1
ATOM 1303 C CA . GLU A 1 170 ? -21.517 13.136 2.635 1.00 78.50 170 GLU A CA 1
ATOM 1304 C C . GLU A 1 170 ? -20.964 12.736 4.012 1.00 78.50 170 GLU A C 1
ATOM 1306 O O . GLU A 1 170 ? -20.050 11.921 4.127 1.00 78.50 170 GLU A O 1
ATOM 1311 N N . GLY A 1 171 ? -21.483 13.367 5.068 1.00 78.25 171 GLY A N 1
ATOM 1312 C CA . GLY A 1 171 ? -21.044 13.128 6.443 1.00 78.25 171 GLY A CA 1
ATOM 1313 C C . GLY A 1 171 ? -19.682 13.728 6.817 1.00 78.25 171 GLY A C 1
ATOM 1314 O O . GLY A 1 171 ? -19.312 13.660 7.986 1.00 78.25 171 GLY A O 1
ATOM 1315 N N . ALA A 1 172 ? -18.940 14.353 5.895 1.00 82.38 172 ALA A N 1
ATOM 1316 C CA . ALA A 1 172 ? -17.635 14.926 6.210 1.00 82.38 172 ALA A CA 1
ATOM 1317 C C . ALA A 1 172 ? -17.747 16.199 7.068 1.00 82.38 172 ALA A C 1
ATOM 1319 O O . ALA A 1 172 ? -18.427 17.165 6.726 1.00 82.38 172 ALA A O 1
ATOM 1320 N N . THR A 1 173 ? -17.008 16.231 8.177 1.00 87.06 173 THR A N 1
ATOM 1321 C CA . THR A 1 173 ? -16.850 17.411 9.034 1.00 87.06 173 THR A CA 1
ATOM 1322 C C . THR A 1 173 ? -15.464 18.013 8.840 1.00 87.06 173 THR A C 1
ATOM 1324 O O . THR A 1 173 ? -14.514 17.330 8.456 1.00 87.06 173 THR A O 1
ATOM 1327 N N . THR A 1 174 ? -15.306 19.295 9.171 1.00 86.88 174 THR A N 1
ATOM 1328 C CA . THR A 1 174 ? -13.998 19.973 9.149 1.00 86.88 174 THR A CA 1
ATOM 1329 C C . THR A 1 174 ? -12.942 19.240 9.982 1.00 86.88 174 THR A C 1
ATOM 1331 O O . THR A 1 174 ? -11.772 19.194 9.600 1.00 86.88 174 THR A O 1
ATOM 1334 N N . GLU A 1 175 ? -13.345 18.650 11.108 1.00 86.81 175 GLU A N 1
ATOM 1335 C CA . GLU A 1 175 ? -12.464 17.865 11.974 1.00 86.81 175 GLU A CA 1
ATOM 1336 C C . GLU A 1 175 ? -12.012 16.567 11.295 1.00 86.81 175 GLU A C 1
ATOM 1338 O O . GLU A 1 175 ? -10.815 16.286 11.261 1.00 86.81 175 GLU A O 1
ATOM 1343 N N . MET A 1 176 ? -12.937 15.824 10.675 1.00 84.81 176 MET A N 1
ATOM 1344 C CA . MET A 1 176 ? -12.607 14.609 9.922 1.00 84.81 176 MET A CA 1
ATOM 1345 C C . MET A 1 176 ? -11.681 14.901 8.743 1.00 84.81 176 MET A C 1
ATOM 1347 O O . MET A 1 176 ? -10.674 14.219 8.573 1.00 84.81 176 MET A O 1
ATOM 1351 N N . LEU A 1 177 ? -11.963 15.959 7.978 1.00 88.31 177 LEU A N 1
ATOM 1352 C CA . LEU A 1 177 ? -11.094 16.392 6.882 1.00 88.31 177 LEU A CA 1
ATOM 1353 C C . LEU A 1 177 ? -9.689 16.718 7.389 1.00 88.31 177 LEU A C 1
ATOM 1355 O O . LEU A 1 177 ? -8.704 16.231 6.840 1.00 88.31 177 LEU A O 1
ATOM 1359 N N . THR A 1 178 ? -9.590 17.493 8.473 1.00 89.38 178 THR A N 1
ATOM 1360 C CA . THR A 1 178 ? -8.299 17.832 9.091 1.00 89.38 178 THR A CA 1
ATOM 1361 C C . THR A 1 178 ? -7.550 16.570 9.511 1.00 89.38 178 THR A C 1
ATOM 1363 O O . THR A 1 178 ? -6.369 16.430 9.196 1.00 89.38 178 THR A O 1
ATOM 1366 N N . LYS A 1 179 ? -8.244 15.620 10.147 1.00 88.50 179 LYS A N 1
ATOM 1367 C CA . LYS A 1 179 ? -7.671 14.338 10.559 1.00 88.50 179 LYS A CA 1
ATOM 1368 C C . LYS A 1 179 ? -7.146 13.544 9.363 1.00 88.50 179 LYS A C 1
ATOM 1370 O O . LYS A 1 179 ? -6.014 13.080 9.422 1.00 88.50 179 LYS A O 1
ATOM 1375 N N . PHE A 1 180 ? -7.910 13.414 8.280 1.00 91.81 180 PHE A N 1
ATOM 1376 C CA . PHE A 1 180 ? -7.472 12.667 7.098 1.00 91.81 180 PHE A CA 1
ATOM 1377 C C . PHE A 1 180 ? -6.270 13.306 6.406 1.00 91.81 180 PHE A C 1
ATOM 1379 O O . PHE A 1 180 ? -5.299 12.610 6.113 1.00 91.81 180 PHE A O 1
ATOM 1386 N N . HIS A 1 181 ? -6.283 14.628 6.223 1.00 93.94 181 HIS A N 1
ATOM 1387 C CA . HIS A 1 181 ? -5.128 15.360 5.705 1.00 93.94 181 HIS A CA 1
ATOM 1388 C C . HIS A 1 181 ? -3.881 15.127 6.578 1.00 93.94 181 HIS A C 1
ATOM 1390 O O . HIS A 1 181 ? -2.803 14.838 6.056 1.00 93.94 181 HIS A O 1
ATOM 1396 N N . SER A 1 182 ? -4.020 15.181 7.910 1.00 92.44 182 SER A N 1
ATOM 1397 C CA . SER A 1 182 ? -2.920 14.893 8.838 1.00 92.44 182 SER A CA 1
ATOM 1398 C C . SER A 1 182 ? -2.439 13.444 8.767 1.00 92.44 182 SER A C 1
ATOM 1400 O O . SER A 1 182 ? -1.234 13.222 8.755 1.00 92.44 182 SER A O 1
ATOM 1402 N N . VAL A 1 183 ? -3.344 12.465 8.691 1.00 93.12 183 VAL A N 1
ATOM 1403 C CA . VAL A 1 183 ? -2.997 11.036 8.607 1.00 93.12 183 VAL A CA 1
ATOM 1404 C C . VAL A 1 183 ? -2.175 10.754 7.357 1.00 93.12 183 VAL A C 1
ATOM 1406 O O . VAL A 1 183 ? -1.076 10.219 7.469 1.00 93.12 183 VAL A O 1
ATOM 1409 N N . VAL A 1 184 ? -2.654 11.174 6.184 1.00 96.94 184 VAL A N 1
ATOM 1410 C CA . VAL A 1 184 ? -1.937 10.969 4.915 1.00 96.94 184 VAL A CA 1
ATOM 1411 C C . VAL A 1 184 ? -0.594 11.699 4.930 1.00 96.94 184 VAL A C 1
ATOM 1413 O O . VAL A 1 184 ? 0.420 11.133 4.522 1.00 96.94 184 VAL A O 1
ATOM 1416 N N . SER A 1 185 ? -0.568 12.938 5.435 1.00 97.25 185 SER A N 1
ATOM 1417 C CA . SER A 1 185 ? 0.659 13.734 5.516 1.00 97.25 185 SER A CA 1
ATOM 1418 C C . SER A 1 185 ? 1.719 13.069 6.397 1.00 97.25 185 SER A C 1
ATOM 1420 O O . SER A 1 185 ? 2.850 12.874 5.956 1.00 97.25 185 SER A O 1
ATOM 1422 N N . ILE A 1 186 ? 1.346 12.667 7.616 1.00 95.56 186 ILE A N 1
ATOM 1423 C CA . ILE A 1 186 ? 2.257 12.022 8.568 1.00 95.56 186 ILE A CA 1
ATOM 1424 C C . ILE A 1 186 ? 2.711 10.666 8.030 1.00 95.56 186 ILE A C 1
ATOM 1426 O O . ILE A 1 186 ? 3.901 10.365 8.075 1.00 95.56 186 ILE A O 1
ATOM 1430 N N . ARG A 1 187 ? 1.796 9.869 7.468 1.00 97.25 187 ARG A N 1
ATOM 1431 C CA . ARG A 1 187 ? 2.124 8.556 6.904 1.00 97.25 187 ARG A CA 1
ATOM 1432 C C . ARG A 1 187 ? 3.171 8.672 5.798 1.00 97.25 187 ARG A C 1
ATOM 1434 O O . ARG A 1 187 ? 4.190 7.991 5.839 1.00 97.25 187 ARG A O 1
ATOM 1441 N N . LEU A 1 188 ? 2.965 9.573 4.839 1.00 98.50 188 LEU A N 1
ATOM 1442 C CA . LEU A 1 188 ? 3.926 9.791 3.756 1.00 98.50 188 LEU A CA 1
ATOM 1443 C C . LEU A 1 188 ? 5.235 10.424 4.247 1.00 98.50 188 LEU A C 1
ATOM 1445 O O . LEU A 1 188 ? 6.295 10.115 3.707 1.00 98.50 188 LEU A O 1
ATOM 1449 N N . ALA A 1 189 ? 5.201 11.250 5.297 1.00 97.38 189 ALA A N 1
ATOM 1450 C CA . ALA A 1 189 ? 6.416 11.750 5.936 1.00 97.38 189 ALA A CA 1
ATOM 1451 C C . ALA A 1 189 ? 7.222 10.618 6.599 1.00 97.38 189 ALA A C 1
ATOM 1453 O O . ALA A 1 189 ? 8.442 10.570 6.436 1.00 97.38 189 ALA A O 1
ATOM 1454 N N . ASN A 1 190 ? 6.558 9.676 7.278 1.00 95.50 190 ASN A N 1
ATOM 1455 C CA . ASN A 1 190 ? 7.195 8.490 7.855 1.00 95.50 190 ASN A CA 1
ATOM 1456 C C . ASN A 1 190 ? 7.817 7.610 6.767 1.00 95.50 190 ASN A C 1
ATOM 1458 O O . ASN A 1 190 ? 8.970 7.206 6.896 1.00 95.50 190 ASN A O 1
ATOM 1462 N N . VAL A 1 191 ? 7.094 7.364 5.669 1.00 97.56 191 VAL A N 1
ATOM 1463 C CA . VAL A 1 191 ? 7.620 6.621 4.511 1.00 97.56 191 VAL A CA 1
ATOM 1464 C C . VAL A 1 191 ? 8.837 7.331 3.914 1.00 97.56 191 VAL A C 1
ATOM 1466 O O . VAL A 1 191 ? 9.854 6.693 3.651 1.00 97.56 191 VAL A O 1
ATOM 1469 N N . ALA A 1 192 ? 8.786 8.655 3.744 1.00 96.88 192 ALA A N 1
ATOM 1470 C CA . ALA A 1 192 ? 9.921 9.426 3.238 1.00 96.88 192 ALA A CA 1
ATOM 1471 C C . ALA A 1 192 ? 11.143 9.344 4.169 1.00 96.88 192 ALA A C 1
ATOM 1473 O O . ALA A 1 192 ? 12.284 9.204 3.712 1.00 96.88 192 ALA A O 1
ATOM 1474 N N . PHE A 1 193 ? 10.908 9.412 5.480 1.00 92.50 193 PHE A N 1
ATOM 1475 C CA . PHE A 1 193 ? 11.951 9.269 6.485 1.00 92.50 193 PHE A CA 1
ATOM 1476 C C . PHE A 1 193 ? 12.550 7.862 6.474 1.00 92.50 193 PHE A C 1
ATOM 1478 O O . PHE A 1 193 ? 13.771 7.725 6.491 1.00 92.50 193 PHE A O 1
ATOM 1485 N N . GLU A 1 194 ? 11.737 6.815 6.357 1.00 93.31 194 GLU A N 1
ATOM 1486 C CA . GLU A 1 194 ? 12.252 5.453 6.253 1.00 93.31 194 GLU A CA 1
ATOM 1487 C C . GLU A 1 194 ? 13.059 5.252 4.965 1.00 93.31 194 GLU A C 1
ATOM 1489 O O . GLU A 1 194 ? 14.184 4.761 5.003 1.00 93.31 194 GLU A O 1
ATOM 1494 N N . LEU A 1 195 ? 12.555 5.711 3.821 1.00 93.56 195 LEU A N 1
ATOM 1495 C CA . LEU A 1 195 ? 13.257 5.597 2.540 1.00 93.56 195 LEU A CA 1
ATOM 1496 C C . LEU A 1 195 ? 14.559 6.406 2.479 1.00 93.56 195 LEU A C 1
ATOM 1498 O O . LEU A 1 195 ? 15.383 6.178 1.594 1.00 93.56 195 LEU A O 1
ATOM 1502 N N . SER A 1 196 ? 14.788 7.345 3.392 1.00 89.38 196 SER A N 1
ATOM 1503 C CA . SER A 1 196 ? 16.066 8.056 3.502 1.00 89.38 196 SER A CA 1
ATOM 1504 C C . SER A 1 196 ? 16.978 7.452 4.572 1.00 89.38 196 SER A C 1
ATOM 1506 O O . SER A 1 196 ? 18.176 7.306 4.324 1.00 89.38 196 SER A O 1
ATOM 1508 N N . SER A 1 197 ? 16.427 7.039 5.715 1.00 84.25 197 SER A N 1
ATOM 1509 C CA . SER A 1 197 ? 17.187 6.609 6.894 1.00 84.25 197 SER A CA 1
ATOM 1510 C C . SER A 1 197 ? 17.376 5.091 7.013 1.00 84.25 197 SER A C 1
ATOM 1512 O O . SER A 1 197 ? 18.439 4.656 7.453 1.00 84.25 197 SER A O 1
ATOM 1514 N N . GLY A 1 198 ? 16.403 4.290 6.570 1.00 81.44 198 GLY A N 1
ATOM 1515 C CA . GLY A 1 198 ? 16.431 2.827 6.610 1.00 81.44 198 GLY A CA 1
ATOM 1516 C C . GLY A 1 198 ? 16.507 2.241 8.015 1.00 81.44 198 GLY A C 1
ATOM 1517 O O . GLY A 1 198 ? 17.301 1.330 8.245 1.00 81.44 198 GLY A O 1
ATOM 1518 N N . LEU A 1 199 ? 15.795 2.836 8.971 1.00 77.38 199 LEU A N 1
ATOM 1519 C CA . LEU A 1 199 ? 15.941 2.518 10.391 1.00 77.38 199 LEU A CA 1
ATOM 1520 C C . LEU A 1 199 ? 14.991 1.410 10.854 1.00 77.38 199 LEU A C 1
ATOM 1522 O O . LEU A 1 199 ? 15.273 0.751 11.858 1.00 77.38 199 LEU A O 1
ATOM 1526 N N . VAL A 1 200 ? 13.863 1.230 10.165 1.00 81.31 200 VAL A N 1
ATOM 1527 C CA . VAL A 1 200 ? 12.731 0.430 10.647 1.00 81.31 200 VAL A CA 1
ATOM 1528 C C . VAL A 1 200 ? 12.440 -0.776 9.760 1.00 81.31 200 VAL A C 1
ATOM 1530 O O . VAL A 1 200 ? 12.111 -1.842 10.276 1.00 81.31 200 VAL A O 1
ATOM 1533 N N . SER A 1 201 ? 12.533 -0.627 8.447 1.00 86.94 201 SER A N 1
ATOM 1534 C CA . SER A 1 201 ? 12.193 -1.664 7.477 1.00 86.94 201 SER A CA 1
ATOM 1535 C C . SER A 1 201 ? 13.381 -2.574 7.172 1.00 86.94 201 SER A C 1
ATOM 1537 O O . SER A 1 201 ? 14.541 -2.167 7.252 1.00 86.94 201 SER A O 1
ATOM 1539 N N . GLU A 1 202 ? 13.075 -3.818 6.816 1.00 88.00 202 GLU A N 1
ATOM 1540 C CA . GLU A 1 202 ? 14.032 -4.773 6.262 1.00 88.00 202 GLU A CA 1
ATOM 1541 C C . GLU A 1 202 ? 13.537 -5.171 4.873 1.00 88.00 202 GLU A C 1
ATOM 1543 O O . GLU A 1 202 ? 12.528 -5.860 4.731 1.00 88.00 202 GLU A O 1
ATOM 1548 N N . ILE A 1 203 ? 14.207 -4.664 3.838 1.00 90.81 203 ILE A N 1
ATOM 1549 C CA . ILE A 1 203 ? 13.836 -4.924 2.447 1.00 90.81 203 ILE A CA 1
ATOM 1550 C C . ILE A 1 203 ? 14.705 -6.066 1.927 1.00 90.81 203 ILE A C 1
ATOM 1552 O O . ILE A 1 203 ? 15.920 -5.913 1.779 1.00 90.81 203 ILE A O 1
ATOM 1556 N N . HIS A 1 204 ? 14.070 -7.192 1.636 1.00 92.19 204 HIS A N 1
ATOM 1557 C CA . HIS A 1 204 ? 14.682 -8.382 1.067 1.00 92.19 204 HIS A CA 1
ATOM 1558 C C . HIS A 1 204 ? 14.600 -8.352 -0.452 1.00 92.19 204 HIS A C 1
ATOM 1560 O O . HIS A 1 204 ? 13.553 -8.059 -1.036 1.00 92.19 204 HIS A O 1
ATOM 1566 N N . CYS A 1 205 ? 15.714 -8.674 -1.102 1.00 92.25 205 CYS A N 1
ATOM 1567 C CA . CYS A 1 205 ? 15.750 -8.772 -2.552 1.00 92.25 205 CYS A CA 1
ATOM 1568 C C . CYS A 1 205 ? 15.222 -10.099 -3.101 1.00 92.25 205 CYS A C 1
ATOM 1570 O O . CYS A 1 205 ? 15.008 -10.202 -4.315 1.00 92.25 205 CYS A O 1
ATOM 1572 N N . GLN A 1 206 ? 15.065 -11.094 -2.230 1.00 87.81 206 GLN A N 1
ATOM 1573 C CA . GLN A 1 206 ? 14.548 -12.417 -2.550 1.00 87.81 206 GLN A CA 1
ATOM 1574 C C . GLN A 1 206 ? 13.150 -12.616 -1.956 1.00 87.81 206 GLN A C 1
ATOM 1576 O O . GLN A 1 206 ? 12.703 -11.858 -1.092 1.00 87.81 206 GLN A O 1
ATOM 1581 N N . SER A 1 207 ? 12.453 -13.640 -2.447 1.00 78.19 207 SER A N 1
ATOM 1582 C CA . SER A 1 207 ? 11.097 -13.968 -2.010 1.00 78.19 207 SER A CA 1
ATOM 1583 C C . SER A 1 207 ? 11.036 -14.864 -0.773 1.00 78.19 207 SER A C 1
ATOM 1585 O O . SER A 1 207 ? 10.027 -14.868 -0.077 1.00 78.19 207 SER A O 1
ATOM 1587 N N . ASP A 1 208 ? 12.109 -15.594 -0.459 1.00 73.56 208 ASP A N 1
ATOM 1588 C CA . ASP A 1 208 ? 12.138 -16.588 0.617 1.00 73.56 208 ASP A CA 1
ATOM 1589 C C . ASP A 1 208 ? 12.496 -15.975 1.980 1.00 73.56 208 ASP A C 1
ATOM 1591 O O . ASP A 1 208 ? 13.441 -16.371 2.665 1.00 73.56 208 ASP A O 1
ATOM 1595 N N . ILE A 1 209 ? 11.725 -14.980 2.416 1.00 74.69 209 ILE A N 1
ATOM 1596 C CA . ILE A 1 209 ? 12.001 -14.337 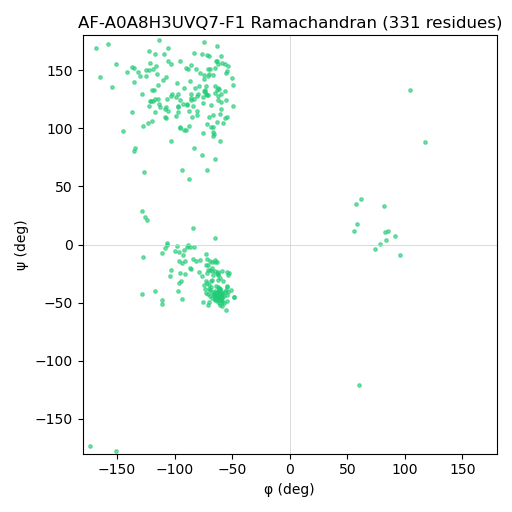3.702 1.00 74.69 209 ILE A CA 1
ATOM 1597 C C . ILE A 1 209 ? 11.614 -15.263 4.860 1.00 74.69 209 ILE A C 1
ATOM 1599 O O . ILE A 1 209 ? 10.504 -15.792 4.929 1.00 74.69 209 ILE A O 1
ATOM 1603 N N . ASN A 1 210 ? 12.543 -15.458 5.801 1.00 62.09 210 ASN A N 1
ATOM 1604 C CA . ASN A 1 210 ? 12.292 -16.229 7.017 1.00 62.09 210 ASN A CA 1
ATOM 1605 C C . ASN A 1 210 ? 11.268 -15.491 7.885 1.00 62.09 210 ASN A C 1
ATOM 1607 O O . ASN A 1 210 ? 11.619 -14.598 8.661 1.00 62.09 210 ASN A O 1
ATOM 1611 N N . THR A 1 211 ? 10.002 -15.881 7.778 1.00 55.88 211 THR A N 1
ATOM 1612 C CA . THR A 1 211 ? 8.953 -15.362 8.653 1.00 55.88 211 THR A CA 1
ATOM 1613 C C . THR A 1 211 ? 9.153 -15.911 10.074 1.00 55.88 211 THR A C 1
ATOM 1615 O O . THR A 1 211 ? 9.671 -17.020 10.240 1.00 55.88 211 THR A O 1
ATOM 1618 N N . PRO A 1 212 ? 8.826 -15.162 11.143 1.00 53.22 212 PRO A N 1
ATOM 1619 C CA . PRO A 1 212 ? 8.884 -15.687 12.508 1.00 53.22 212 PRO A CA 1
ATOM 1620 C C . PRO A 1 212 ? 8.068 -16.981 12.666 1.00 53.22 212 PRO A C 1
ATOM 1622 O O . PRO A 1 212 ? 7.051 -17.142 12.003 1.00 53.22 212 PRO A O 1
ATOM 1625 N N . SER A 1 213 ? 8.462 -17.890 13.566 1.00 47.75 213 SER A N 1
ATOM 1626 C CA . SER A 1 213 ? 7.877 -19.243 13.699 1.00 47.75 213 SER A CA 1
ATOM 1627 C C . SER A 1 213 ? 6.353 -19.302 13.878 1.00 47.75 213 SER A C 1
ATOM 1629 O O . SER A 1 213 ? 5.734 -20.296 13.502 1.00 47.75 213 SER A O 1
ATOM 1631 N N . GLN A 1 214 ? 5.731 -18.232 14.379 1.00 46.91 214 GLN A N 1
ATOM 1632 C CA . GLN A 1 214 ? 4.271 -18.076 14.436 1.00 46.91 214 GLN A CA 1
ATOM 1633 C C . GLN A 1 214 ? 3.585 -17.987 13.057 1.00 46.91 214 GLN A C 1
ATOM 1635 O O . GLN A 1 214 ? 2.415 -18.343 12.950 1.00 46.91 214 GLN A O 1
ATOM 1640 N N . PHE A 1 215 ? 4.328 -17.595 12.019 1.00 46.12 215 PHE A N 1
ATOM 1641 C CA . PHE A 1 215 ? 3.934 -17.551 10.607 1.00 46.12 215 PHE A CA 1
ATOM 1642 C C . PHE A 1 215 ? 4.597 -18.664 9.770 1.00 46.12 215 PHE A C 1
ATOM 1644 O O . PHE A 1 215 ? 4.366 -18.736 8.570 1.00 46.12 215 PHE A O 1
ATOM 1651 N N . GLN A 1 216 ? 5.431 -19.526 10.375 1.00 44.59 216 GLN A N 1
ATOM 1652 C CA . GLN A 1 216 ? 6.110 -20.639 9.683 1.00 44.59 216 GLN A CA 1
ATOM 1653 C C . GLN A 1 216 ? 5.249 -21.903 9.571 1.00 44.59 216 GLN A C 1
ATOM 1655 O O . GLN A 1 216 ? 5.596 -22.817 8.820 1.00 44.59 216 GLN A O 1
ATOM 1660 N N . GLN A 1 217 ? 4.125 -21.997 10.294 1.00 38.84 217 GLN A N 1
ATOM 1661 C CA . GLN A 1 217 ? 3.142 -23.056 10.043 1.00 38.84 217 GLN A CA 1
ATOM 1662 C C . GLN A 1 217 ? 2.343 -22.708 8.783 1.00 38.84 217 GLN A C 1
ATOM 1664 O O . GLN A 1 217 ? 1.221 -22.222 8.855 1.00 38.84 217 GLN A O 1
ATOM 1669 N N . GLY A 1 218 ? 2.988 -22.932 7.638 1.00 45.03 218 GLY A N 1
ATOM 1670 C CA . GLY A 1 218 ? 2.572 -22.469 6.320 1.00 45.03 218 GLY A CA 1
ATOM 1671 C C . GLY A 1 218 ? 3.642 -21.534 5.773 1.00 45.03 218 GLY A C 1
ATOM 1672 O O . GLY A 1 218 ? 3.595 -20.339 6.017 1.00 45.03 218 GLY A O 1
ATOM 1673 N N . ASN A 1 219 ? 4.638 -22.088 5.083 1.00 47.81 219 ASN A N 1
ATOM 1674 C CA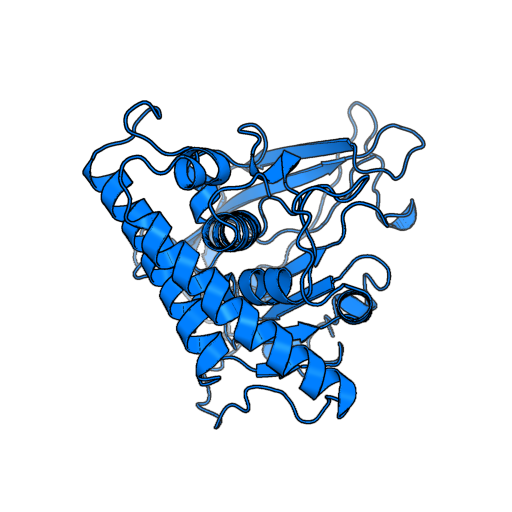 . ASN A 1 219 ? 5.693 -21.334 4.409 1.00 47.81 219 ASN A CA 1
ATOM 1675 C C . ASN A 1 219 ? 5.039 -20.421 3.348 1.00 47.81 219 ASN A C 1
ATOM 1677 O O . ASN A 1 219 ? 4.781 -20.860 2.230 1.00 47.81 219 ASN A O 1
ATOM 1681 N N . PHE A 1 220 ? 4.660 -19.199 3.725 1.00 64.25 220 PHE A N 1
ATOM 1682 C CA . PHE A 1 220 ? 3.838 -18.306 2.904 1.00 64.25 220 PHE A CA 1
ATOM 1683 C C . PHE A 1 220 ? 4.732 -17.362 2.088 1.00 64.25 220 PHE A C 1
ATOM 1685 O O . PHE A 1 220 ? 4.742 -16.149 2.286 1.00 64.25 220 PHE A O 1
ATOM 1692 N N . ASP A 1 221 ? 5.525 -17.935 1.179 1.00 75.56 221 ASP A N 1
ATOM 1693 C CA . ASP A 1 221 ? 6.177 -17.164 0.116 1.00 75.56 221 ASP A CA 1
ATOM 1694 C C . ASP A 1 221 ? 5.104 -16.819 -0.932 1.00 75.56 221 ASP A C 1
ATOM 1696 O O . ASP A 1 221 ? 4.779 -17.625 -1.808 1.00 75.56 221 ASP A O 1
ATOM 1700 N N . LEU A 1 222 ? 4.518 -15.620 -0.825 1.00 77.81 222 LEU A N 1
ATOM 1701 C CA . LEU A 1 222 ? 3.492 -15.152 -1.764 1.00 77.81 222 LEU A CA 1
ATOM 1702 C C . LEU A 1 222 ? 4.028 -15.027 -3.193 1.00 77.81 222 LEU A C 1
ATOM 1704 O O . LEU A 1 222 ? 3.258 -15.179 -4.140 1.00 77.81 222 LEU A O 1
ATOM 1708 N N . CYS A 1 223 ? 5.334 -14.820 -3.374 1.00 85.69 223 CYS A N 1
ATOM 1709 C CA . CYS A 1 223 ? 5.934 -14.833 -4.701 1.00 85.69 223 CYS A CA 1
ATOM 1710 C C . CYS A 1 223 ? 6.017 -16.258 -5.268 1.00 85.69 223 CYS A C 1
ATOM 1712 O O . CYS A 1 223 ? 5.921 -16.424 -6.479 1.00 85.69 223 CYS A O 1
ATOM 1714 N N . ALA A 1 224 ? 6.186 -17.288 -4.435 1.00 83.56 224 ALA A N 1
ATOM 1715 C CA . ALA A 1 224 ? 6.153 -18.684 -4.874 1.00 83.56 224 ALA A CA 1
ATOM 1716 C C . ALA A 1 224 ? 4.727 -19.163 -5.177 1.00 83.56 224 ALA A C 1
ATOM 1718 O O . ALA A 1 224 ? 4.534 -19.945 -6.107 1.00 83.56 224 ALA A O 1
ATOM 1719 N N . VAL A 1 225 ? 3.734 -18.683 -4.420 1.00 78.88 225 VAL A N 1
ATOM 1720 C CA . VAL A 1 225 ? 2.312 -18.974 -4.672 1.00 78.88 225 VAL A CA 1
ATOM 1721 C C . VAL A 1 225 ? 1.825 -18.270 -5.944 1.00 78.88 225 VAL A C 1
ATOM 1723 O O . VAL A 1 225 ? 1.091 -18.869 -6.724 1.00 78.88 225 VAL A O 1
ATOM 1726 N N . TYR A 1 226 ? 2.277 -17.035 -6.190 1.00 81.62 226 TYR A N 1
ATOM 1727 C CA . TYR A 1 226 ? 1.848 -16.200 -7.318 1.00 81.62 226 TYR A CA 1
ATOM 1728 C C . TYR A 1 226 ? 3.037 -15.681 -8.159 1.00 81.62 226 TYR A C 1
ATOM 1730 O O . TYR A 1 226 ?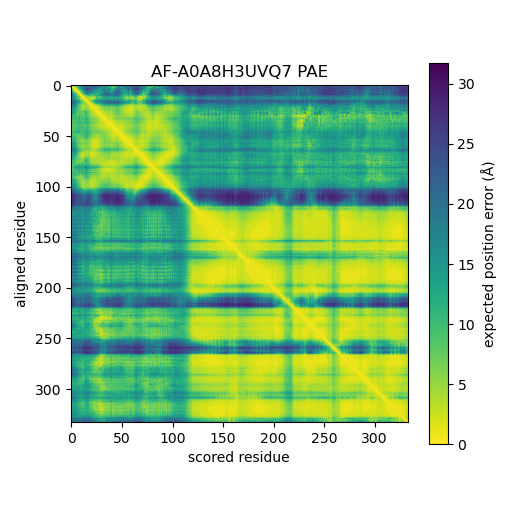 3.252 -14.467 -8.270 1.00 81.62 226 TYR A O 1
ATOM 1738 N N . PRO A 1 227 ? 3.829 -16.565 -8.795 1.00 80.88 227 PRO A N 1
ATOM 1739 C CA . PRO A 1 227 ? 5.115 -16.217 -9.419 1.00 80.88 227 PRO A CA 1
ATOM 1740 C C . PRO A 1 227 ? 4.998 -15.307 -10.645 1.00 80.88 227 PRO A C 1
ATOM 1742 O O . PRO A 1 227 ? 5.972 -14.668 -11.058 1.00 80.88 227 PRO A O 1
ATOM 1745 N N . GLY A 1 228 ? 3.813 -15.261 -11.255 1.00 81.12 228 GLY A N 1
ATOM 1746 C CA . GLY A 1 228 ? 3.508 -14.420 -12.404 1.00 81.12 228 GLY A CA 1
ATOM 1747 C C . GLY A 1 228 ? 2.762 -13.141 -12.048 1.00 81.12 228 GLY A C 1
ATOM 1748 O O . GLY A 1 228 ? 2.555 -12.334 -12.954 1.00 81.12 228 GLY A O 1
ATOM 1749 N N . GLN A 1 229 ? 2.361 -12.964 -10.783 1.00 83.50 229 GLN A N 1
ATOM 1750 C CA . GLN A 1 229 ? 1.399 -11.943 -10.378 1.00 83.50 229 GLN A CA 1
ATOM 1751 C C . GLN A 1 229 ? 1.898 -11.080 -9.219 1.00 83.50 229 GLN A C 1
ATOM 1753 O O . GLN A 1 229 ? 1.745 -9.864 -9.276 1.00 83.50 229 GLN A O 1
ATOM 1758 N N . ALA A 1 230 ? 2.527 -11.664 -8.197 1.00 86.88 230 ALA A N 1
ATOM 1759 C CA . ALA A 1 230 ? 3.027 -10.905 -7.056 1.00 86.88 230 ALA A CA 1
ATOM 1760 C C . ALA A 1 230 ? 4.244 -10.050 -7.447 1.00 86.88 230 ALA A C 1
ATOM 1762 O O . ALA A 1 230 ? 5.213 -10.535 -8.042 1.00 86.88 230 ALA A O 1
ATOM 1763 N N . ILE A 1 231 ? 4.188 -8.763 -7.109 1.00 91.12 231 ILE A N 1
ATOM 1764 C CA . ILE A 1 231 ? 5.265 -7.790 -7.297 1.00 91.12 231 ILE A CA 1
ATOM 1765 C C . ILE A 1 231 ? 6.116 -7.704 -6.031 1.00 91.12 231 ILE A C 1
ATOM 1767 O O . ILE A 1 231 ? 7.342 -7.765 -6.119 1.00 91.12 231 ILE A O 1
ATOM 1771 N N . ALA A 1 232 ? 5.479 -7.592 -4.872 1.00 92.44 232 ALA A N 1
ATOM 1772 C CA . ALA A 1 232 ? 6.109 -7.575 -3.560 1.00 92.44 232 ALA A CA 1
ATOM 1773 C C . ALA A 1 232 ? 5.080 -7.975 -2.494 1.00 92.44 232 ALA A C 1
ATOM 1775 O O . ALA A 1 232 ? 3.899 -8.145 -2.806 1.00 92.44 232 ALA A O 1
ATOM 1776 N N . TYR A 1 233 ? 5.528 -8.164 -1.256 1.00 90.00 233 TYR A N 1
ATOM 1777 C CA . TYR A 1 233 ? 4.627 -8.257 -0.114 1.00 90.00 233 TYR A CA 1
ATOM 1778 C C . TYR A 1 233 ? 5.282 -7.776 1.179 1.00 90.00 233 TYR A C 1
ATOM 1780 O O . TYR A 1 233 ? 6.504 -7.859 1.344 1.00 90.00 233 TYR A O 1
ATOM 1788 N N . THR A 1 234 ? 4.449 -7.349 2.130 1.00 89.44 234 THR A N 1
ATOM 1789 C CA . THR A 1 234 ? 4.884 -6.841 3.437 1.00 89.44 234 THR A CA 1
ATOM 1790 C C . THR A 1 234 ? 4.341 -7.674 4.592 1.00 89.44 234 THR A C 1
ATOM 1792 O O . THR A 1 234 ? 3.143 -7.934 4.684 1.00 89.44 234 THR A O 1
ATOM 1795 N N . ILE A 1 235 ? 5.211 -8.030 5.541 1.00 84.19 235 ILE A N 1
ATOM 1796 C CA . ILE A 1 235 ? 4.830 -8.566 6.855 1.00 84.19 235 ILE A CA 1
ATOM 1797 C C . ILE A 1 235 ? 4.711 -7.391 7.827 1.00 84.19 235 ILE A C 1
ATOM 1799 O O . ILE A 1 235 ? 5.710 -6.896 8.359 1.00 84.19 235 ILE A O 1
ATOM 1803 N N . ARG A 1 236 ? 3.479 -6.916 8.051 1.00 84.81 236 ARG A N 1
ATOM 1804 C CA . ARG A 1 236 ? 3.219 -5.636 8.741 1.00 84.81 236 ARG A CA 1
ATOM 1805 C C . ARG A 1 236 ? 3.872 -5.498 10.121 1.00 84.81 236 ARG A C 1
ATOM 1807 O O . ARG A 1 236 ? 4.426 -4.426 10.381 1.00 84.81 236 ARG A O 1
ATOM 1814 N N . PRO A 1 237 ? 3.849 -6.516 11.009 1.00 76.62 237 PRO A N 1
ATOM 1815 C CA . PRO A 1 237 ? 4.360 -6.354 12.374 1.00 76.62 237 PRO A CA 1
ATOM 1816 C C . PRO A 1 237 ? 5.882 -6.253 12.448 1.00 76.62 237 PRO A C 1
ATOM 1818 O O . PRO A 1 237 ? 6.422 -5.565 13.315 1.00 76.62 237 PRO A O 1
ATOM 1821 N N . THR A 1 238 ? 6.587 -6.948 11.552 1.00 78.94 238 THR A N 1
ATOM 1822 C CA . THR A 1 238 ? 8.054 -6.937 11.508 1.00 78.94 238 THR A CA 1
ATOM 1823 C C . THR A 1 238 ? 8.596 -5.890 10.547 1.00 78.94 238 THR A C 1
ATOM 1825 O O . THR A 1 238 ? 9.761 -5.523 10.682 1.00 78.94 238 THR A O 1
ATOM 1828 N N . CYS A 1 239 ? 7.764 -5.360 9.645 1.00 85.12 239 CYS A N 1
ATOM 1829 C CA . CYS A 1 239 ? 8.158 -4.457 8.564 1.00 85.12 239 CYS A CA 1
ATOM 1830 C C . CYS A 1 239 ? 9.220 -5.067 7.643 1.00 85.12 239 CYS A C 1
ATOM 1832 O O . CYS A 1 239 ? 10.113 -4.372 7.155 1.00 85.12 239 CYS A O 1
ATOM 1834 N N . GLN A 1 240 ? 9.119 -6.381 7.437 1.00 87.62 240 GLN A N 1
ATOM 1835 C CA . GLN A 1 240 ? 9.880 -7.094 6.423 1.00 87.62 240 GLN A CA 1
ATOM 1836 C C . GLN A 1 240 ? 9.129 -7.014 5.098 1.00 87.62 240 GLN A C 1
ATOM 1838 O O . GLN A 1 240 ? 7.934 -7.309 5.048 1.00 87.62 240 GLN A O 1
ATOM 1843 N N . ILE A 1 241 ? 9.836 -6.613 4.049 1.00 91.06 241 ILE A N 1
ATOM 1844 C CA . ILE A 1 241 ? 9.309 -6.483 2.692 1.00 91.06 241 ILE A CA 1
ATOM 1845 C C . ILE A 1 241 ? 10.068 -7.468 1.814 1.00 91.06 241 ILE A C 1
ATOM 1847 O O . ILE A 1 241 ? 11.294 -7.412 1.764 1.00 91.06 241 ILE A O 1
ATOM 1851 N N . ALA A 1 242 ? 9.356 -8.343 1.113 1.00 92.19 242 ALA A N 1
ATOM 1852 C CA . ALA A 1 242 ? 9.933 -9.244 0.123 1.00 92.19 242 ALA A CA 1
ATOM 1853 C C . ALA A 1 242 ? 9.653 -8.724 -1.287 1.00 92.19 242 ALA A C 1
ATOM 1855 O O . ALA A 1 242 ? 8.511 -8.413 -1.632 1.00 92.19 242 ALA A O 1
ATOM 1856 N N . LEU A 1 243 ? 10.693 -8.636 -2.115 1.00 93.75 243 LEU A N 1
ATOM 1857 C CA . LEU A 1 243 ? 10.580 -8.181 -3.498 1.00 93.75 243 LEU A CA 1
ATOM 1858 C C . LEU A 1 243 ? 10.534 -9.382 -4.444 1.00 93.75 243 LEU A C 1
ATOM 1860 O O . LEU A 1 243 ? 11.534 -10.073 -4.648 1.00 93.75 243 LEU A O 1
ATOM 1864 N N . CYS A 1 244 ? 9.375 -9.615 -5.059 1.00 93.44 244 CYS A N 1
ATOM 1865 C CA . CYS A 1 244 ? 9.179 -10.739 -5.968 1.00 93.44 244 CYS A CA 1
ATOM 1866 C C . CYS A 1 244 ? 9.924 -10.536 -7.302 1.00 93.44 244 CYS A C 1
ATOM 1868 O O . CYS A 1 244 ? 10.256 -9.408 -7.684 1.00 93.44 244 CYS A O 1
ATOM 1870 N N . PRO A 1 245 ? 10.130 -11.600 -8.105 1.00 92.62 245 PRO A N 1
ATOM 1871 C CA . PRO A 1 245 ? 10.797 -11.500 -9.406 1.00 92.62 245 PRO A CA 1
ATOM 1872 C C . PRO A 1 245 ? 10.204 -10.461 -10.373 1.00 92.62 245 PRO A C 1
ATOM 1874 O O . PRO A 1 245 ? 10.918 -9.961 -11.246 1.00 92.62 245 PRO A O 1
ATOM 1877 N N . LEU A 1 246 ? 8.912 -10.129 -10.254 1.00 89.75 246 LEU A N 1
ATOM 1878 C CA . LEU A 1 246 ? 8.284 -9.082 -11.061 1.00 89.75 246 LEU A CA 1
ATOM 1879 C C . LEU A 1 246 ? 8.791 -7.675 -10.732 1.00 89.75 246 LEU A C 1
ATOM 1881 O O . LEU A 1 246 ? 8.968 -6.901 -11.670 1.00 89.75 246 LEU A O 1
ATOM 1885 N N . TYR A 1 247 ? 9.084 -7.356 -9.467 1.00 92.62 247 TYR A N 1
ATOM 1886 C CA . TYR A 1 247 ? 9.617 -6.048 -9.061 1.00 92.62 247 TYR A CA 1
ATOM 1887 C C . TYR A 1 247 ? 10.868 -5.667 -9.858 1.00 92.62 247 TYR A C 1
ATOM 1889 O O . TYR A 1 247 ? 11.037 -4.540 -10.328 1.00 92.62 247 TYR A O 1
ATOM 1897 N N . TRP A 1 248 ? 11.740 -6.647 -10.082 1.00 92.50 248 TRP A N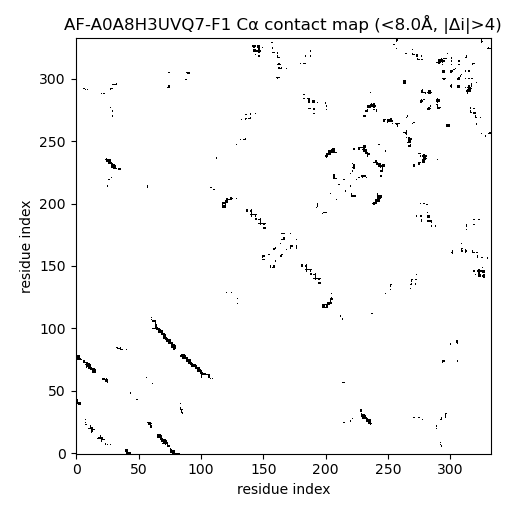 1
ATOM 1898 C CA . TRP A 1 248 ? 12.999 -6.461 -10.797 1.00 92.50 248 TRP A CA 1
ATOM 1899 C C . TRP A 1 248 ? 12.837 -6.233 -12.302 1.00 92.50 248 TRP A C 1
ATOM 1901 O O . TRP A 1 248 ? 13.793 -5.820 -12.955 1.00 92.50 248 TRP A O 1
ATOM 1911 N N . LYS A 1 249 ? 11.641 -6.475 -12.851 1.00 90.19 249 LYS A N 1
ATOM 1912 C CA . LYS A 1 249 ? 11.291 -6.203 -14.253 1.00 90.19 249 LYS A CA 1
ATOM 1913 C C . LYS A 1 249 ? 10.669 -4.819 -14.445 1.00 90.19 249 LYS A C 1
ATOM 1915 O O . LYS A 1 249 ? 10.468 -4.415 -15.587 1.00 90.19 249 LYS A O 1
ATOM 1920 N N . LEU A 1 250 ? 10.346 -4.121 -13.357 1.00 88.19 250 LEU A N 1
ATOM 1921 C CA . LEU A 1 250 ? 9.782 -2.779 -13.396 1.00 88.19 250 LEU A CA 1
ATOM 1922 C C . LEU A 1 250 ? 10.880 -1.733 -13.580 1.00 88.19 250 LEU A C 1
ATOM 1924 O O . LEU A 1 250 ? 12.019 -1.897 -13.134 1.00 88.19 250 LEU A O 1
ATOM 1928 N N . GLU A 1 251 ? 10.513 -0.618 -14.200 1.00 88.38 251 GLU A N 1
ATOM 1929 C CA . GLU A 1 251 ? 11.377 0.554 -14.251 1.00 88.38 251 GLU A CA 1
ATOM 1930 C C . GLU A 1 251 ? 11.505 1.180 -12.859 1.00 88.38 251 GLU A C 1
ATOM 1932 O O . GLU A 1 251 ? 10.605 1.101 -12.021 1.00 88.38 251 GLU A O 1
ATOM 1937 N N . ASN A 1 252 ? 12.640 1.831 -12.605 1.00 84.06 252 ASN A N 1
ATOM 1938 C CA . ASN A 1 252 ? 12.864 2.507 -11.330 1.00 84.06 252 ASN A CA 1
ATOM 1939 C C . ASN A 1 252 ? 11.927 3.715 -11.165 1.00 84.06 252 ASN A C 1
ATOM 1941 O O . ASN A 1 252 ? 11.380 3.951 -10.096 1.00 84.06 252 ASN A O 1
ATOM 1945 N N . ASN A 1 253 ? 11.741 4.453 -12.259 1.00 82.31 253 ASN A N 1
ATOM 1946 C CA . ASN A 1 253 ? 10.859 5.601 -12.394 1.00 82.31 253 ASN A CA 1
ATOM 1947 C C . ASN A 1 253 ? 10.460 5.728 -13.867 1.00 82.31 253 ASN A C 1
ATOM 1949 O O . ASN A 1 253 ? 11.333 5.672 -14.734 1.00 82.31 253 ASN A O 1
ATOM 1953 N N . ASN A 1 254 ? 9.178 5.974 -14.113 1.00 74.56 254 ASN A N 1
ATOM 1954 C CA . ASN A 1 254 ? 8.625 6.322 -15.405 1.00 74.56 254 ASN A CA 1
ATOM 1955 C C . ASN A 1 254 ? 7.950 7.699 -15.300 1.00 74.56 254 ASN A C 1
ATOM 1957 O O . ASN A 1 254 ? 7.064 7.920 -14.467 1.00 74.56 254 ASN A O 1
ATOM 1961 N N . ALA A 1 255 ? 8.395 8.632 -16.146 1.00 65.56 255 ALA A N 1
ATOM 1962 C CA . ALA A 1 255 ? 7.859 9.990 -16.201 1.00 65.56 255 ALA A CA 1
ATOM 1963 C C . ALA A 1 255 ? 6.421 10.038 -16.749 1.00 65.56 255 ALA A C 1
ATOM 1965 O O . ALA A 1 255 ? 5.691 10.997 -16.467 1.00 65.56 255 ALA A O 1
ATOM 1966 N N . ASP A 1 256 ? 6.021 9.009 -17.498 1.00 69.12 256 ASP A N 1
ATOM 1967 C CA . ASP A 1 256 ? 4.674 8.825 -18.011 1.00 69.12 256 ASP A CA 1
ATOM 1968 C C . ASP A 1 256 ? 3.841 8.082 -16.976 1.00 69.12 256 ASP A C 1
ATOM 1970 O O . ASP A 1 256 ? 3.915 6.873 -16.777 1.00 69.12 256 ASP A O 1
ATOM 1974 N N . CYS A 1 257 ? 3.030 8.866 -16.285 1.00 67.69 257 CYS A N 1
ATOM 1975 C CA . CYS A 1 257 ? 2.184 8.395 -15.209 1.00 67.69 257 CYS A CA 1
ATOM 1976 C C . CYS A 1 257 ? 1.064 7.431 -15.645 1.00 67.69 257 CYS A C 1
ATOM 1978 O O . CYS A 1 257 ? 0.649 6.602 -14.842 1.00 67.69 257 CYS A O 1
ATOM 1980 N N . MET A 1 258 ? 0.620 7.523 -16.903 1.00 66.50 258 MET A N 1
ATOM 1981 C CA . MET A 1 258 ? -0.387 6.662 -17.531 1.00 66.50 258 MET A CA 1
ATOM 1982 C C . MET A 1 258 ? 0.136 6.253 -18.916 1.00 66.50 258 MET A C 1
ATOM 1984 O O . MET A 1 258 ? -0.152 6.923 -19.909 1.00 66.50 258 MET A O 1
ATOM 1988 N N . SER A 1 259 ? 0.973 5.216 -18.997 1.00 55.09 259 SER A N 1
ATOM 1989 C CA . SER A 1 259 ? 1.429 4.667 -20.283 1.00 55.09 259 SER A CA 1
ATOM 1990 C C . SER A 1 259 ? 0.486 3.558 -20.769 1.00 55.09 259 SER A C 1
ATOM 1992 O O . SER A 1 259 ? -0.206 2.914 -19.981 1.00 55.09 259 SER A O 1
ATOM 1994 N N . ALA A 1 260 ? 0.398 3.379 -22.092 1.00 46.31 260 ALA A N 1
ATOM 1995 C CA . ALA A 1 260 ? -0.607 2.538 -22.744 1.00 46.31 260 ALA A CA 1
ATOM 1996 C C . ALA A 1 260 ? -0.633 1.097 -22.191 1.00 46.31 260 ALA A C 1
ATOM 1998 O O . ALA A 1 260 ? 0.277 0.311 -22.441 1.00 46.31 260 ALA A O 1
ATOM 1999 N N . GLY A 1 261 ? -1.703 0.761 -21.461 1.00 51.06 261 GLY A N 1
ATOM 2000 C CA . GLY A 1 261 ? -1.945 -0.568 -20.885 1.00 51.06 261 GLY A CA 1
ATOM 2001 C C . GLY A 1 261 ? -1.509 -0.745 -19.425 1.00 51.06 261 GLY A C 1
ATOM 2002 O O . GLY A 1 261 ? -1.876 -1.749 -18.818 1.00 51.06 261 GLY A O 1
ATOM 2003 N N . MET A 1 262 ? -0.784 0.216 -18.837 1.00 52.97 262 MET A N 1
ATOM 2004 C CA . MET A 1 262 ? -0.501 0.238 -17.399 1.00 52.97 262 MET A CA 1
ATOM 2005 C C . MET A 1 262 ? -1.539 1.117 -16.702 1.00 52.97 262 MET A C 1
ATOM 2007 O O . MET A 1 262 ? -1.479 2.345 -16.767 1.00 52.97 262 MET A O 1
ATOM 2011 N N . LYS A 1 263 ? -2.528 0.474 -16.072 1.00 59.28 263 LYS A N 1
ATOM 2012 C CA . LYS A 1 263 ? -3.593 1.115 -15.290 1.00 59.28 263 LYS A CA 1
ATOM 2013 C C . LYS A 1 263 ? -3.035 1.663 -13.966 1.00 59.28 263 LYS A C 1
ATOM 2015 O O . LYS A 1 263 ? -3.368 1.184 -12.897 1.00 59.28 263 LYS A O 1
ATOM 2020 N N . GLY A 1 264 ? -2.134 2.636 -14.023 1.00 55.34 264 GLY A N 1
ATOM 2021 C CA . GLY A 1 264 ? -1.389 3.134 -12.863 1.00 55.34 264 GLY A CA 1
ATOM 2022 C C . GLY A 1 264 ? 0.055 2.632 -12.859 1.00 55.34 264 GLY A C 1
ATOM 2023 O O . GLY A 1 264 ? 0.340 1.470 -13.146 1.00 55.34 264 GLY A O 1
ATOM 2024 N N . GLY A 1 265 ? 0.987 3.553 -12.618 1.00 57.69 265 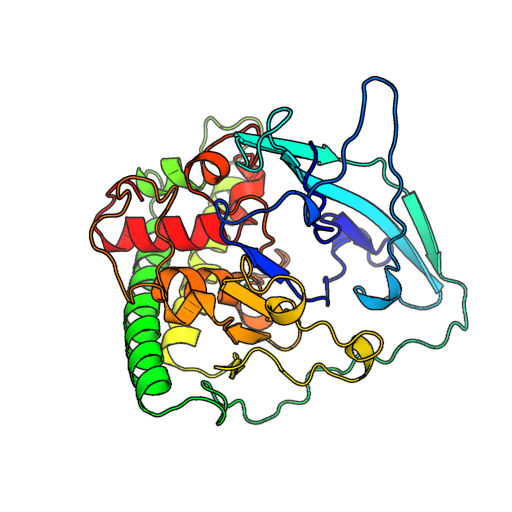GLY A N 1
ATOM 2025 C CA . GLY A 1 265 ? 2.426 3.316 -12.725 1.00 57.69 265 GLY A CA 1
ATOM 2026 C C . GLY A 1 265 ? 2.954 2.364 -11.655 1.00 57.69 265 GLY A C 1
ATOM 2027 O O . GLY A 1 265 ? 3.198 2.768 -10.520 1.00 57.69 265 GLY A O 1
ATOM 2028 N N . PHE A 1 266 ? 3.173 1.106 -12.030 1.00 70.25 266 PHE A N 1
ATOM 2029 C CA . PHE A 1 266 ? 3.933 0.149 -11.231 1.00 70.25 266 PHE A CA 1
ATOM 2030 C C . PHE A 1 266 ? 5.425 0.349 -11.511 1.00 70.25 266 PHE A C 1
ATOM 2032 O O . PHE A 1 266 ? 6.024 -0.334 -12.340 1.00 70.25 266 PHE A O 1
ATOM 2039 N N . GLU A 1 267 ? 6.037 1.320 -10.837 1.00 86.88 267 GLU A N 1
ATOM 2040 C CA . GLU A 1 267 ? 7.494 1.457 -10.796 1.00 86.88 267 GLU A CA 1
ATOM 2041 C C . GLU A 1 267 ? 8.049 0.954 -9.473 1.00 86.88 267 GLU A C 1
ATOM 2043 O O . GLU A 1 267 ? 7.381 1.018 -8.441 1.00 86.88 267 GLU A O 1
ATOM 2048 N N . GLN A 1 268 ? 9.317 0.546 -9.474 1.00 92.56 268 GLN A N 1
ATOM 2049 C CA . GLN A 1 268 ? 10.012 0.117 -8.259 1.00 92.56 268 GLN A CA 1
ATOM 2050 C C . GLN A 1 268 ? 9.875 1.141 -7.125 1.00 92.56 268 GLN A C 1
ATOM 2052 O O . GLN A 1 268 ? 9.681 0.759 -5.973 1.00 92.56 268 GLN A O 1
ATOM 2057 N N . THR A 1 269 ? 9.937 2.440 -7.442 1.00 93.94 269 THR A N 1
ATOM 2058 C CA . THR A 1 269 ? 9.737 3.515 -6.464 1.00 93.94 269 THR A CA 1
ATOM 2059 C C . THR A 1 269 ? 8.320 3.547 -5.886 1.00 93.94 269 THR A C 1
ATOM 2061 O O . THR A 1 269 ? 8.176 3.689 -4.673 1.00 93.94 269 THR A O 1
ATOM 2064 N N . GLY A 1 270 ? 7.286 3.416 -6.721 1.00 92.94 270 GLY A N 1
ATOM 2065 C CA . GLY A 1 270 ? 5.892 3.408 -6.268 1.00 92.94 270 GLY A CA 1
ATOM 2066 C C . GLY A 1 270 ? 5.583 2.197 -5.390 1.00 92.94 270 GLY A C 1
ATOM 2067 O O . GLY A 1 270 ? 4.986 2.356 -4.328 1.00 92.94 270 GLY A O 1
ATOM 2068 N N . ILE A 1 271 ? 6.089 1.021 -5.777 1.00 93.75 271 ILE A N 1
ATOM 2069 C CA . ILE A 1 271 ? 5.950 -0.214 -4.995 1.00 93.75 271 ILE A CA 1
ATOM 2070 C C . ILE A 1 271 ? 6.579 -0.059 -3.610 1.00 93.75 271 ILE A C 1
ATOM 2072 O O . ILE A 1 271 ? 5.942 -0.382 -2.620 1.00 93.75 271 ILE A O 1
ATOM 2076 N N . LEU A 1 272 ? 7.785 0.509 -3.490 1.00 95.31 272 LEU A N 1
ATOM 2077 C CA . LEU A 1 272 ? 8.382 0.713 -2.162 1.00 95.31 272 LEU A CA 1
ATOM 2078 C C . LEU A 1 272 ? 7.533 1.623 -1.264 1.00 95.31 272 LEU A C 1
ATOM 2080 O O . LEU A 1 272 ? 7.442 1.377 -0.066 1.00 95.31 272 LEU A O 1
ATOM 2084 N N . ILE A 1 273 ? 6.913 2.669 -1.822 1.00 96.69 273 ILE A N 1
ATOM 2085 C CA . ILE A 1 273 ? 6.007 3.536 -1.056 1.00 96.69 273 ILE A CA 1
ATOM 2086 C C . ILE A 1 273 ? 4.783 2.740 -0.599 1.00 96.69 273 ILE A C 1
ATOM 2088 O O . ILE A 1 273 ? 4.439 2.811 0.576 1.00 96.69 273 ILE A O 1
ATOM 2092 N N . HIS A 1 274 ? 4.170 1.975 -1.503 1.00 95.75 274 HIS A N 1
ATOM 2093 C CA . HIS A 1 274 ? 3.031 1.104 -1.218 1.00 95.75 274 HIS A CA 1
ATOM 2094 C C . HIS A 1 274 ? 3.346 0.116 -0.081 1.00 95.75 274 HIS A C 1
ATOM 2096 O O . HIS A 1 274 ? 2.700 0.149 0.965 1.00 95.75 274 HIS A O 1
ATOM 2102 N N . GLU A 1 275 ? 4.409 -0.679 -0.216 1.00 95.00 275 GLU A N 1
ATOM 2103 C CA . GLU A 1 275 ? 4.787 -1.690 0.780 1.00 95.00 275 GLU A CA 1
ATOM 2104 C C . GLU A 1 275 ? 5.054 -1.071 2.161 1.00 95.00 275 GLU A C 1
ATOM 2106 O O . GLU A 1 275 ? 4.593 -1.552 3.198 1.00 95.00 275 GLU A O 1
ATOM 2111 N N . LEU A 1 276 ? 5.739 0.075 2.200 1.00 95.75 276 LEU A N 1
ATOM 2112 C CA . LEU A 1 276 ? 6.028 0.758 3.460 1.00 95.75 276 LEU A CA 1
ATOM 2113 C C . LEU A 1 276 ? 4.779 1.318 4.148 1.00 95.75 276 LEU A C 1
ATOM 2115 O O . LEU A 1 276 ? 4.800 1.490 5.369 1.00 95.75 276 LEU A O 1
ATOM 2119 N N . THR A 1 277 ? 3.689 1.574 3.417 1.00 96.38 277 THR A N 1
ATOM 2120 C CA . THR A 1 277 ? 2.419 1.974 4.041 1.00 96.38 277 THR A CA 1
ATOM 2121 C C . THR A 1 277 ? 1.724 0.833 4.792 1.00 96.38 277 THR A C 1
ATOM 2123 O O . THR A 1 277 ? 0.998 1.112 5.750 1.00 96.38 277 THR A O 1
ATOM 2126 N N . HIS A 1 278 ? 2.028 -0.431 4.473 1.00 93.75 278 HIS A N 1
ATOM 2127 C CA . HIS A 1 278 ? 1.545 -1.593 5.228 1.00 93.75 278 HIS A CA 1
ATOM 2128 C C . HIS A 1 278 ? 2.323 -1.849 6.526 1.00 93.75 278 HIS A C 1
ATOM 2130 O O . HIS A 1 278 ? 1.796 -2.466 7.448 1.00 93.75 278 HIS A O 1
ATOM 2136 N N . CYS A 1 279 ? 3.574 -1.397 6.647 1.00 90.75 279 CYS A N 1
ATOM 2137 C CA . CYS A 1 279 ? 4.369 -1.600 7.863 1.00 90.75 279 CYS A CA 1
ATOM 2138 C C . CYS A 1 279 ? 3.724 -0.901 9.071 1.00 90.75 279 CYS A C 1
ATOM 2140 O O . CYS A 1 279 ? 3.554 0.315 9.061 1.00 90.75 279 CYS A O 1
ATOM 2142 N N . ASN A 1 280 ? 3.445 -1.622 10.162 1.00 85.81 280 ASN A N 1
ATOM 2143 C CA . ASN A 1 280 ? 2.767 -1.038 11.329 1.00 85.81 280 ASN A CA 1
ATOM 2144 C C . ASN A 1 280 ? 3.582 0.096 11.966 1.00 85.81 280 ASN A C 1
ATOM 2146 O O . ASN A 1 280 ? 3.030 1.111 12.366 1.00 85.81 280 ASN A O 1
ATOM 2150 N N . THR A 1 281 ? 4.910 -0.018 12.014 1.00 84.62 281 THR A N 1
ATOM 2151 C CA . THR A 1 281 ? 5.762 1.022 12.618 1.00 84.62 281 THR A CA 1
ATOM 2152 C C . THR A 1 281 ? 5.874 2.298 11.766 1.00 84.62 281 THR A C 1
ATOM 2154 O O . THR A 1 281 ? 6.259 3.341 12.288 1.00 84.62 281 THR A O 1
ATOM 2157 N N . ILE A 1 282 ? 5.538 2.241 10.473 1.00 90.12 282 ILE A N 1
ATOM 2158 C CA . ILE A 1 282 ? 5.686 3.363 9.527 1.00 90.12 282 ILE A CA 1
ATOM 2159 C C . ILE A 1 282 ? 4.318 3.903 9.106 1.00 90.12 282 ILE A C 1
ATOM 2161 O O . ILE A 1 282 ? 4.065 5.107 9.171 1.00 90.12 282 ILE A O 1
ATOM 2165 N N . GLY A 1 283 ? 3.452 2.995 8.665 1.00 88.75 283 GLY A N 1
ATOM 2166 C CA . GLY A 1 283 ? 2.129 3.241 8.119 1.00 88.75 283 GLY A CA 1
ATOM 2167 C C . GLY A 1 283 ? 1.062 3.573 9.158 1.00 88.75 283 GLY A C 1
ATOM 2168 O O . GLY A 1 283 ? 0.111 4.280 8.834 1.00 88.75 283 GLY A O 1
ATOM 2169 N N . GLN A 1 284 ? 1.194 3.107 10.401 1.00 87.62 284 GLN A N 1
ATOM 2170 C CA . GLN A 1 284 ? 0.225 3.425 11.450 1.00 87.62 284 GLN A CA 1
ATOM 2171 C C . GLN A 1 284 ? 0.393 4.877 11.920 1.00 87.62 284 GLN A C 1
ATOM 2173 O O . GLN A 1 284 ? 1.499 5.327 12.221 1.00 87.62 284 GLN A O 1
ATOM 2178 N N . VAL A 1 285 ? -0.716 5.614 12.035 1.00 85.56 285 VAL A N 1
ATOM 2179 C CA . VAL A 1 285 ? -0.719 7.004 12.518 1.00 85.56 285 VAL A CA 1
ATOM 2180 C C . VAL A 1 285 ? -1.724 7.153 13.656 1.00 85.56 285 VAL A C 1
ATOM 2182 O O . VAL A 1 285 ? -2.936 7.247 13.451 1.00 85.56 285 VAL A O 1
ATOM 2185 N N . GLY A 1 286 ? -1.214 7.188 14.888 1.00 82.00 286 GLY A N 1
ATOM 2186 C CA . GLY A 1 286 ? -2.051 7.195 16.088 1.00 82.00 286 GLY A CA 1
ATOM 2187 C C . GLY A 1 286 ? -2.918 5.934 16.162 1.00 82.00 286 GLY A C 1
ATOM 2188 O O . GLY A 1 286 ? -2.396 4.822 16.175 1.00 82.00 286 GLY A O 1
ATOM 2189 N N . LEU A 1 287 ? -4.241 6.122 16.195 1.00 74.88 287 LEU A N 1
ATOM 2190 C CA . LEU A 1 287 ? -5.231 5.035 16.179 1.00 74.88 287 LEU A CA 1
ATOM 2191 C C . LEU A 1 287 ? -5.643 4.600 14.763 1.00 74.88 287 LEU A C 1
ATOM 2193 O O . LEU A 1 287 ? -6.519 3.756 14.622 1.00 74.88 287 LEU A O 1
ATOM 2197 N N . GLN A 1 288 ? -5.105 5.219 13.709 1.00 80.75 288 GLN A N 1
ATOM 2198 C CA . GLN A 1 288 ? -5.359 4.766 12.341 1.00 80.75 288 GLN A CA 1
ATOM 2199 C C . GLN A 1 288 ? -4.366 3.659 11.987 1.00 80.75 288 GLN A C 1
ATOM 2201 O O . GLN A 1 288 ? -3.165 3.909 12.135 1.00 80.75 288 GLN A O 1
ATOM 2206 N N . PRO A 1 289 ? -4.838 2.483 11.534 1.00 83.56 289 PRO A N 1
ATOM 2207 C CA . PRO A 1 289 ? -3.970 1.361 11.197 1.00 83.56 289 PRO A CA 1
ATOM 2208 C C . PRO A 1 289 ? -3.028 1.694 10.029 1.00 83.56 289 PRO A C 1
ATOM 2210 O O . PRO A 1 289 ? -3.122 2.750 9.390 1.00 83.56 289 PRO A O 1
ATOM 2213 N N . SER A 1 290 ? -2.077 0.797 9.778 1.00 89.00 290 SER A N 1
ATOM 2214 C CA . SER A 1 290 ? -1.394 0.729 8.484 1.00 89.00 290 SER A CA 1
ATOM 2215 C C . SER A 1 290 ? -2.407 0.459 7.366 1.00 89.00 290 SER A C 1
ATOM 2217 O O . SER A 1 290 ? -3.539 0.062 7.630 1.00 89.00 290 SER A O 1
ATOM 2219 N N . THR A 1 291 ? -2.024 0.730 6.123 1.00 92.12 291 THR A N 1
ATOM 2220 C CA . THR A 1 291 ? -2.932 0.570 4.981 1.00 92.12 291 THR A CA 1
ATOM 2221 C C . THR A 1 291 ? -3.230 -0.899 4.673 1.00 92.12 291 THR A C 1
ATOM 2223 O O . THR A 1 291 ? -2.463 -1.792 5.040 1.00 92.12 291 THR A O 1
ATOM 2226 N N . ASP A 1 292 ? -4.303 -1.113 3.924 1.00 87.81 292 ASP A N 1
ATOM 2227 C CA . ASP A 1 292 ? -4.709 -2.346 3.255 1.00 87.81 292 ASP A CA 1
ATOM 2228 C C . ASP A 1 292 ? -4.651 -2.175 1.729 1.00 87.81 292 ASP A C 1
ATOM 2230 O O . ASP A 1 292 ? -4.378 -1.081 1.219 1.00 87.81 292 ASP A O 1
ATOM 2234 N N . ASP A 1 293 ? -4.916 -3.264 1.011 1.00 86.75 293 ASP A N 1
ATOM 2235 C CA . ASP A 1 293 ? -5.030 -3.289 -0.446 1.00 86.75 293 ASP A CA 1
ATOM 2236 C C . ASP A 1 293 ? -6.487 -3.363 -0.880 1.00 86.75 293 ASP A C 1
ATOM 2238 O O . ASP A 1 293 ? -7.068 -4.431 -1.066 1.00 86.75 293 ASP A O 1
ATOM 2242 N N . LEU A 1 294 ? -7.080 -2.182 -1.036 1.00 84.44 294 LEU A N 1
ATOM 2243 C CA . LEU A 1 294 ? -8.476 -2.024 -1.443 1.00 84.44 294 LEU A CA 1
ATOM 2244 C C . LEU A 1 294 ? -8.613 -1.780 -2.950 1.00 84.44 294 LEU A C 1
ATOM 2246 O O . LEU A 1 294 ? -9.713 -1.847 -3.488 1.00 84.44 294 LEU A O 1
ATOM 2250 N N . ALA A 1 295 ? -7.505 -1.462 -3.622 1.00 84.19 295 ALA A N 1
ATOM 2251 C CA . ALA A 1 295 ? -7.370 -1.397 -5.071 1.00 84.19 295 ALA A CA 1
ATOM 2252 C C . ALA A 1 295 ? -5.884 -1.379 -5.451 1.00 84.19 295 ALA A C 1
ATOM 2254 O O . ALA A 1 295 ? -5.086 -0.716 -4.790 1.00 84.19 295 ALA A O 1
ATOM 2255 N N . TYR A 1 296 ? -5.527 -2.028 -6.561 1.00 79.00 296 TYR A N 1
ATOM 2256 C CA . TYR A 1 296 ? -4.140 -2.096 -7.048 1.00 79.00 296 TYR A CA 1
ATOM 2257 C C . TYR A 1 296 ? -3.850 -1.161 -8.223 1.00 79.00 296 TYR A C 1
ATOM 2259 O O . TYR A 1 296 ? -2.696 -0.806 -8.461 1.00 79.00 296 TYR A O 1
ATOM 2267 N N . ASP A 1 297 ? -4.878 -0.749 -8.961 1.00 78.75 297 ASP A N 1
ATOM 2268 C CA . ASP A 1 297 ? -4.740 0.006 -10.204 1.00 78.75 297 ASP A CA 1
ATOM 2269 C C . ASP A 1 297 ? -5.369 1.411 -10.079 1.00 78.75 297 ASP A C 1
ATOM 2271 O O . ASP A 1 297 ? -6.072 1.703 -9.108 1.00 78.75 297 ASP A O 1
ATOM 2275 N N . PHE A 1 298 ? -5.042 2.329 -10.993 1.00 82.62 298 PHE A N 1
ATOM 2276 C CA . PHE A 1 298 ? -5.533 3.709 -10.955 1.00 82.62 298 PHE A CA 1
ATOM 2277 C C . PHE A 1 298 ? -7.056 3.774 -11.064 1.00 82.62 298 PHE A C 1
ATOM 2279 O O . PHE A 1 298 ? -7.675 4.490 -10.278 1.00 82.62 298 PHE A O 1
ATOM 2286 N N . ASP A 1 299 ? -7.637 3.047 -12.021 1.00 83.38 299 ASP A N 1
ATOM 2287 C CA . ASP A 1 299 ? -9.068 3.102 -12.314 1.00 83.38 299 ASP A CA 1
ATOM 2288 C C . ASP A 1 299 ? -9.865 2.622 -11.096 1.00 83.38 299 ASP A C 1
ATOM 2290 O O . ASP A 1 299 ? -10.802 3.298 -10.669 1.00 83.38 299 ASP A O 1
ATOM 2294 N N . ASP A 1 300 ? -9.419 1.533 -10.467 1.00 83.44 300 ASP A N 1
ATOM 2295 C CA . ASP A 1 300 ? -10.029 1.001 -9.257 1.00 83.44 300 ASP A CA 1
ATOM 2296 C C . ASP A 1 300 ? -9.797 1.925 -8.052 1.00 83.44 300 ASP A C 1
ATOM 2298 O O . ASP A 1 300 ? -10.706 2.181 -7.262 1.00 83.44 300 ASP A O 1
ATOM 2302 N N . THR A 1 301 ? -8.601 2.512 -7.943 1.00 85.12 301 THR A N 1
ATOM 2303 C CA . THR A 1 301 ? -8.252 3.457 -6.871 1.00 85.12 301 THR A CA 1
ATOM 2304 C C . THR A 1 301 ? -9.112 4.719 -6.904 1.00 85.12 301 THR A C 1
ATOM 2306 O O . THR A 1 301 ? -9.340 5.320 -5.847 1.00 85.12 301 THR A O 1
ATOM 2309 N N . ILE A 1 302 ? -9.570 5.154 -8.087 1.00 85.06 302 ILE A N 1
ATOM 2310 C CA . ILE A 1 302 ? -10.390 6.362 -8.248 1.00 85.06 302 ILE A CA 1
ATOM 2311 C C . ILE A 1 302 ? -11.898 6.137 -8.350 1.00 85.06 302 ILE A C 1
ATOM 2313 O O . ILE A 1 302 ? -12.641 7.116 -8.433 1.00 85.06 302 ILE A O 1
ATOM 2317 N N . ASN A 1 303 ? -12.349 4.887 -8.310 1.00 82.88 303 ASN A N 1
ATOM 2318 C CA . ASN A 1 303 ? -13.756 4.538 -8.426 1.00 82.88 303 ASN A CA 1
ATOM 2319 C C . ASN A 1 303 ? -14.403 4.374 -7.040 1.00 82.88 303 ASN A C 1
ATOM 2321 O O . ASN A 1 303 ? -13.956 3.559 -6.233 1.00 82.88 303 ASN A O 1
ATOM 2325 N N . ASP A 1 304 ? -15.481 5.121 -6.785 1.00 79.81 304 ASP A N 1
ATOM 2326 C CA . ASP A 1 304 ? -16.224 5.084 -5.518 1.00 79.81 304 ASP A CA 1
ATOM 2327 C C . ASP A 1 304 ? -16.967 3.755 -5.283 1.00 79.81 304 ASP A C 1
ATOM 2329 O O . ASP A 1 304 ? -17.346 3.469 -4.149 1.00 79.81 304 ASP A O 1
ATOM 2333 N N . GLU A 1 305 ? -17.132 2.921 -6.317 1.00 73.62 305 GLU A N 1
ATOM 2334 C CA . GLU A 1 305 ? -17.620 1.544 -6.172 1.00 73.62 305 GLU A CA 1
ATOM 2335 C C . GLU A 1 305 ? -16.584 0.614 -5.528 1.00 73.62 305 GLU A C 1
ATOM 2337 O O . GLU A 1 305 ? -16.966 -0.391 -4.944 1.00 73.62 305 GLU A O 1
ATOM 2342 N N . PHE A 1 306 ? -15.285 0.915 -5.610 1.00 69.38 306 PHE A N 1
ATOM 2343 C CA . PHE A 1 306 ? -14.229 0.034 -5.084 1.00 69.38 306 PHE A CA 1
ATOM 2344 C C . PHE A 1 306 ? -13.548 0.638 -3.870 1.00 69.38 306 PHE A C 1
ATOM 2346 O O . PHE A 1 306 ? -13.414 0.002 -2.827 1.00 69.38 306 PHE A O 1
ATOM 2353 N N . VAL A 1 307 ? -13.174 1.906 -3.983 1.00 75.62 307 VAL A N 1
ATOM 2354 C CA . VAL A 1 307 ? -12.554 2.659 -2.908 1.00 75.62 307 VAL A CA 1
ATOM 2355 C C . VAL A 1 307 ? -13.425 3.876 -2.669 1.00 75.62 307 VAL A C 1
ATOM 2357 O O . VAL A 1 307 ? -13.405 4.837 -3.430 1.00 75.62 307 VAL A O 1
ATOM 2360 N N . THR A 1 308 ? -14.200 3.866 -1.593 1.00 79.81 308 THR A N 1
ATOM 2361 C CA . THR A 1 308 ? -14.943 5.064 -1.197 1.00 79.81 308 THR A CA 1
ATOM 2362 C C . THR A 1 308 ? -13.975 6.187 -0.822 1.00 79.81 308 THR A C 1
ATOM 2364 O O . THR A 1 308 ? -12.832 5.943 -0.418 1.00 79.81 308 THR A O 1
ATOM 2367 N N . ALA A 1 309 ? -14.445 7.434 -0.872 1.00 74.62 309 ALA A N 1
ATOM 2368 C CA . ALA A 1 309 ? -13.672 8.573 -0.384 1.00 74.62 309 ALA A CA 1
ATOM 2369 C C . ALA A 1 309 ? -13.097 8.300 1.024 1.00 74.62 309 ALA A C 1
ATOM 2371 O O . ALA A 1 309 ? -11.904 8.479 1.246 1.00 74.62 309 ALA A O 1
ATOM 2372 N N . GLY A 1 310 ? -13.903 7.762 1.947 1.00 75.44 310 GLY A N 1
ATOM 2373 C CA . GLY A 1 310 ? -13.475 7.453 3.315 1.00 75.44 310 GLY A CA 1
ATOM 2374 C C . GLY A 1 310 ? -12.444 6.324 3.437 1.00 75.44 310 GLY A C 1
ATOM 2375 O O . GLY A 1 310 ? -11.611 6.381 4.336 1.00 75.44 310 GLY A O 1
ATOM 2376 N N . THR A 1 311 ? -12.453 5.329 2.545 1.00 83.12 311 THR A N 1
ATOM 2377 C CA . THR A 1 311 ? -11.521 4.183 2.591 1.00 83.12 311 THR A CA 1
ATOM 2378 C C . THR A 1 311 ? -10.245 4.409 1.783 1.00 83.12 311 THR A C 1
ATOM 2380 O O . THR A 1 311 ? -9.250 3.724 1.999 1.00 83.12 311 THR A O 1
ATOM 2383 N N . SER A 1 312 ? -10.207 5.425 0.919 1.00 88.69 312 SER A N 1
ATOM 2384 C CA . SER A 1 312 ? -9.013 5.793 0.141 1.00 88.69 312 SER A CA 1
ATOM 2385 C C . SER A 1 312 ? -7.791 6.117 1.008 1.00 88.69 312 SER A C 1
ATOM 2387 O O . SER A 1 312 ? -6.657 5.827 0.632 1.00 88.69 312 SER A O 1
ATOM 2389 N N . VAL A 1 313 ? -8.008 6.658 2.211 1.00 91.25 313 VAL A N 1
ATOM 2390 C CA . VAL A 1 313 ? -6.943 6.909 3.194 1.00 91.25 313 VAL A CA 1
ATOM 2391 C C . VAL A 1 313 ? -6.425 5.630 3.842 1.00 91.25 313 VAL A C 1
ATOM 2393 O O . VAL A 1 313 ? -5.445 5.707 4.570 1.00 91.25 313 VAL A O 1
ATOM 2396 N N . GLN A 1 314 ? -7.045 4.474 3.615 1.00 90.50 314 GLN A N 1
ATOM 2397 C CA . GLN A 1 314 ? -6.533 3.173 4.048 1.00 90.50 314 GLN A CA 1
ATOM 2398 C C . GLN A 1 314 ? -6.027 2.318 2.889 1.00 90.50 314 GLN A C 1
ATOM 2400 O O . GLN A 1 314 ? -5.444 1.281 3.148 1.00 90.50 314 GLN A O 1
ATOM 2405 N N . ASN A 1 315 ? -6.145 2.758 1.637 1.00 92.62 315 ASN A N 1
ATOM 2406 C CA . ASN A 1 315 ? -5.607 2.021 0.499 1.00 92.62 315 ASN A CA 1
ATOM 2407 C C . ASN A 1 315 ? -4.125 2.367 0.254 1.00 92.62 315 ASN A C 1
ATOM 2409 O O . ASN A 1 315 ? -3.783 3.539 0.055 1.00 92.62 315 ASN A O 1
ATOM 2413 N N . ALA A 1 316 ? -3.234 1.375 0.231 1.00 93.94 316 ALA A N 1
ATOM 2414 C CA . ALA A 1 316 ? -1.798 1.579 0.010 1.00 93.94 316 ALA A CA 1
ATOM 2415 C C . ALA A 1 316 ? -1.511 2.209 -1.359 1.00 93.94 316 ALA A C 1
ATOM 2417 O O . ALA A 1 316 ? -0.755 3.182 -1.478 1.00 93.94 316 ALA A O 1
ATOM 2418 N N . GLN A 1 317 ? -2.206 1.737 -2.395 1.00 91.56 317 GLN A N 1
ATOM 2419 C CA . GLN A 1 317 ? -2.025 2.244 -3.749 1.00 91.56 317 GLN A CA 1
ATOM 2420 C C . GLN A 1 317 ? -2.421 3.720 -3.894 1.00 91.56 317 GLN A C 1
ATOM 2422 O O . GLN A 1 317 ? -1.722 4.476 -4.574 1.00 91.56 317 GLN A O 1
ATOM 2427 N N . SER A 1 318 ? -3.462 4.179 -3.187 1.00 93.69 318 SER A N 1
ATOM 2428 C CA . SER A 1 318 ? -3.834 5.602 -3.146 1.00 93.69 318 SER A CA 1
ATOM 2429 C C . SER A 1 318 ? -2.666 6.481 -2.697 1.00 93.69 318 SER A C 1
ATOM 2431 O O . SER A 1 318 ? -2.446 7.547 -3.270 1.00 93.69 318 SER A O 1
ATOM 2433 N N . HIS A 1 319 ? -1.874 6.028 -1.720 1.00 95.88 319 HIS A N 1
ATOM 2434 C CA . HIS A 1 319 ? -0.718 6.768 -1.211 1.00 95.88 319 HIS A CA 1
ATOM 2435 C C . HIS A 1 319 ? 0.433 6.798 -2.216 1.00 95.88 319 HIS A C 1
ATOM 2437 O O . HIS A 1 319 ? 1.032 7.857 -2.419 1.00 95.88 319 HIS A O 1
ATOM 2443 N N . ALA A 1 320 ? 0.725 5.669 -2.867 1.00 94.44 320 ALA A N 1
ATOM 2444 C CA . ALA A 1 320 ? 1.779 5.578 -3.873 1.00 94.44 320 ALA A CA 1
ATOM 2445 C C . ALA A 1 320 ? 1.491 6.474 -5.092 1.00 94.44 320 ALA A C 1
ATOM 2447 O O . ALA A 1 320 ? 2.338 7.287 -5.479 1.00 94.44 320 ALA A O 1
ATOM 2448 N N . LEU A 1 321 ? 0.274 6.397 -5.645 1.00 92.06 321 LEU A N 1
ATOM 2449 C CA . LEU A 1 321 ? -0.142 7.214 -6.790 1.00 92.06 321 LEU A CA 1
ATOM 2450 C C . LEU A 1 321 ? -0.206 8.703 -6.426 1.00 92.06 321 LEU A C 1
ATOM 2452 O O . LEU A 1 321 ? 0.306 9.548 -7.165 1.00 92.06 321 LEU A O 1
ATOM 2456 N N . PHE A 1 322 ? -0.745 9.034 -5.248 1.00 94.38 322 PHE A N 1
ATOM 2457 C CA . PHE A 1 322 ? -0.778 10.407 -4.749 1.00 94.38 322 PHE A CA 1
ATOM 2458 C C . PHE A 1 322 ? 0.627 10.994 -4.557 1.00 94.38 322 PHE A C 1
ATOM 2460 O O . PHE A 1 322 ? 0.874 12.135 -4.956 1.00 94.38 322 PHE A O 1
ATOM 2467 N N . ALA A 1 323 ? 1.569 10.234 -3.990 1.00 95.31 323 ALA A N 1
ATOM 2468 C CA . ALA A 1 323 ? 2.955 10.664 -3.808 1.00 95.31 323 ALA A CA 1
ATOM 2469 C C . ALA A 1 323 ? 3.647 10.937 -5.152 1.00 95.31 323 ALA A C 1
ATOM 2471 O O . ALA A 1 323 ? 4.250 12.001 -5.336 1.00 95.31 323 ALA A O 1
ATOM 2472 N N . LYS A 1 324 ? 3.495 10.026 -6.124 1.00 92.69 324 LYS A N 1
ATOM 2473 C CA . LYS A 1 324 ? 4.014 10.208 -7.486 1.00 92.69 324 LYS A CA 1
ATOM 2474 C C . LYS A 1 324 ? 3.428 11.457 -8.136 1.00 92.69 324 LYS A C 1
ATOM 2476 O O . LYS A 1 324 ? 4.177 12.327 -8.579 1.00 92.69 324 LYS A O 1
ATOM 2481 N N . ALA A 1 325 ? 2.101 11.581 -8.149 1.00 92.06 325 ALA A N 1
ATOM 2482 C CA . ALA A 1 325 ? 1.405 12.714 -8.749 1.00 92.06 325 ALA A CA 1
ATOM 2483 C C . ALA A 1 325 ? 1.816 14.046 -8.116 1.00 92.06 325 ALA A C 1
ATOM 2485 O O . ALA A 1 325 ? 2.048 15.021 -8.831 1.00 92.06 325 ALA A O 1
ATOM 2486 N N . SER A 1 326 ? 1.978 14.078 -6.793 1.00 94.00 326 SER A N 1
ATOM 2487 C CA . SER A 1 326 ? 2.467 15.250 -6.061 1.00 94.00 326 SER A CA 1
ATOM 2488 C C . SER A 1 326 ? 3.880 15.644 -6.497 1.00 94.00 326 SER A C 1
ATOM 2490 O O . SER A 1 326 ? 4.150 16.820 -6.736 1.00 94.00 326 SER A O 1
ATOM 2492 N N . HIS A 1 327 ? 4.771 14.666 -6.667 1.00 93.00 327 HIS A N 1
ATOM 2493 C CA . HIS A 1 327 ? 6.149 14.896 -7.096 1.00 93.00 327 HIS A CA 1
ATOM 2494 C C . HIS A 1 327 ? 6.261 15.442 -8.520 1.00 93.00 327 HIS A C 1
ATOM 2496 O O . HIS A 1 327 ? 7.021 16.375 -8.770 1.00 93.00 327 HIS A O 1
ATOM 2502 N N . VAL A 1 328 ? 5.489 14.894 -9.461 1.00 89.44 328 VAL A N 1
ATOM 2503 C CA . VAL A 1 328 ? 5.563 15.291 -10.877 1.00 89.44 328 VAL A CA 1
ATOM 2504 C C . VAL A 1 328 ? 4.730 16.538 -11.212 1.00 89.44 328 VAL A C 1
ATOM 2506 O O . VAL A 1 328 ? 4.484 16.820 -12.387 1.00 89.44 328 VAL A O 1
ATOM 2509 N N . GLY A 1 329 ? 4.282 17.292 -10.202 1.00 85.62 329 GLY A N 1
ATOM 2510 C CA . GLY A 1 329 ? 3.560 18.554 -10.384 1.00 85.62 329 GLY A CA 1
ATOM 2511 C C . GLY A 1 329 ? 2.067 18.396 -10.687 1.00 85.62 329 GLY A C 1
ATOM 2512 O O . GLY A 1 329 ? 1.499 19.187 -11.435 1.00 85.62 329 GLY A O 1
ATOM 2513 N N . GLY A 1 330 ? 1.424 17.367 -10.136 1.00 81.25 330 GLY A N 1
ATOM 2514 C CA . GLY A 1 330 ? -0.024 17.148 -10.204 1.00 81.25 330 GLY A CA 1
ATOM 2515 C C . GLY A 1 330 ? -0.535 16.477 -11.483 1.00 81.25 330 GLY A C 1
ATOM 2516 O O . GLY A 1 330 ? -1.755 16.421 -11.703 1.00 81.25 330 GLY A O 1
ATOM 2517 N N . LYS A 1 331 ? 0.369 15.943 -12.319 1.00 78.25 331 LYS A N 1
ATOM 2518 C CA . LYS A 1 331 ? 0.000 15.140 -13.498 1.00 78.25 331 LYS A CA 1
ATOM 2519 C C . LYS A 1 331 ? -0.884 13.955 -13.097 1.00 78.25 331 LYS A C 1
ATOM 2521 O O . LYS A 1 331 ? -0.870 13.517 -11.950 1.00 78.25 331 LYS A O 1
ATOM 2526 N N . LYS A 1 332 ? -1.688 13.470 -14.046 1.00 71.62 332 LYS A N 1
ATOM 2527 C CA . LYS A 1 332 ? -2.492 12.258 -13.861 1.00 71.62 332 LYS A CA 1
ATOM 2528 C C . LYS A 1 332 ? -1.574 11.044 -13.872 1.00 71.62 332 LYS A C 1
ATOM 2530 O O . LYS A 1 332 ? -1.087 10.672 -14.936 1.00 71.62 332 LYS A O 1
ATOM 2535 N N . CYS A 1 333 ? -1.342 10.539 -12.672 1.00 69.25 333 CYS A N 1
ATOM 2536 C CA . CYS A 1 333 ? -0.916 9.197 -12.302 1.00 69.25 333 CYS A CA 1
ATOM 2537 C C . CYS A 1 333 ? -2.091 8.552 -11.556 1.00 69.25 333 CYS A C 1
ATOM 2539 O O . CYS A 1 333 ? -1.902 7.490 -10.966 1.00 69.25 333 CYS A O 1
#

Secondary structure (DSSP, 8-state):
-EE------SEEEEETTEEEEPPB-SEEEEE-TT---GGGEE---TT--------GGGTB---TT-EEEEE-EEEEEEE-TT--SEEEEEEEEPPPEEEE--TTPPP------------SB-TT--HHHHHHHHHHHHHHHHHHHHHHHHTT-TT-HHHHHHT--STTSTT--HHHHHHHHHHHHHHHHHHHHHHHH-SS-EEESSS-----GGG-SS---HHHHSTTTEEEEEETTTTEEEE-TTGGGS-S--S-SS-TT-SS---HHHHHHHHHHH-HHHH-BTTBPPPB-S-SSHHHHH-TTTS-HHHHTTBHHHHHHHHHHHHTTS---

Organism: Venturia inaequalis (NCBI:txid5025)

=== Feature glossary ===
Feature key, reading from the visual/contextual features back to the raw sequence:

Rendered structure images. Structure images are PyMOL renders from six orthogonal camera directions. Cartoon representation draws helices as coils and strands as arrows; sticks shows the backbone as bonds; surface shows the solvent-excluded envelope. Rainbow coloring maps sequence position to hue (blue→red, N→C); chain coloring assigns a distinct color per polypeptide.

Contact-map, Ramachandran, and PAE plots. Three diagnostic plots accompany the record. The Cα contact map visualizes the tertiary structure as a 2D adjacency matrix (8 Å cutoff, sequence-local contacts suppressed). The Ramachandran plot shows the distribution of backbone (φ, ψ) torsions, with points in the α and β basins reflecting secondary structure content. The PAE plot shows AlphaFold's inter-residue confidence as a color matrix.

InterPro / GO / CATH / organism. The annotation block draws on four external resources. InterPro: which protein families and domains the sequence belongs to. GO: standardized terms for what the protein does, what process it participates in, and where in the cell it acts. CATH: which structural fold it has in the CATH hierarchy. Organism: the species of origin.

Nearest PDB structures. Structural nearest neighbors (via Foldseek easy-search vs the PDB). Reported per hit: target PDB id, E-value, and alignment TM-score. A TM-score above ~0.5 is the conventional threshold for 'same fold'.

Predicted aligned error. Predicted aligned error is AlphaFold's pairwise confidence. Unlike pLDDT (per-residue), PAE is per-residue-pair and captures whether two parts of the structure are correctly placed relative to each other. Units are ångströms of expected positional error.

Solvent-accessible surface area. SASA measures how much of the protein is reachable by solvent. It is computed by rolling a water-sized probe over the atomic surface and summing the exposed area (Å²). Per-residue SASA distinguishes core (buried, low SASA) from surface (exposed, high SASA) residues; total SASA is a whole-molecule size measure.

B-factor. Crystallographic B-factors measure how much each atom's electron density is smeared out, in Å². They rise in mobile loops and surface residues and fall in the buried interior. In AlphaFold models this column is repurposed to hold pLDDT instead.

pLDDT. For AlphaFold models, the B-factor field carries pLDDT — the model's own estimate of local accuracy on a 0–100 scale. Regions with pLDDT<50 should be treated as essentially unmodeled; they often correspond to intrinsically disordered segments.

Backbone torsions (φ/ψ). φ (phi) and ψ (psi) are the two rotatable backbone dihedrals per residue: φ is the C(i-1)–N–Cα–C torsion, ψ is the N–Cα–C–N(i+1) torsion, both in degrees on (−180°, 180°]. α-helical residues cluster near (−60°, −45°); β-strand residues near (−120°, +130°). A Ramachandran plot is simply a scatter of (φ, ψ) for every residue.

Radius of gyration, Cα contacts, bounding box. Radius of gyration (Rg) is the root-mean-square distance of Cα atoms from their centroid — a single number for overall size and compactness. A globular domain of N residues has Rg ≈ 2.2·N^0.38 Å; an extended or disordered chain has a much larger Rg. The Cα contact count is the number of residue pairs whose Cα atoms are within 8 Å and are more than four positions apart in sequence — a standard proxy for tertiary packing density. The bounding box is the smallest axis-aligned box enclosing all Cα atoms.

Secondary structure (3-state, P-SEA). Three-state secondary structure (P-SEA) collapses the eight DSSP classes into helix (a), strand (b), and coil (c). P-SEA assigns these from Cα geometry alone — distances and angles — without requiring backbone oxygens, so it works on any Cα trace.

Secondary structure (8-state, DSSP). Secondary structure is the local, repeating backbone conformation. DSSP classifies it into eight states by reading the hydrogen-bond network: three helix types (H, G, I), two β types (E, B), two non-regular types (T, S), and unstructured coil (-).

Foldseek 3Di. The Foldseek 3Di string encodes local tertiary geometry as a 20-letter alphabet — one character per residue — derived from the relative positions of nearby Cα atoms. Unlike the amino-acid sequence, 3Di is a direct function of the 3D structure, so two proteins with the same fold have similar 3Di strings even at low sequence identity.

mmCIF coordinates. Structure coordinates are given as an mmCIF _atom_site loop: one row per atom with element, residue name, chain id, sequence number, and x/y/z position in Å. Only the four main-chain atoms per residue are included here; side chains are omitted to keep the record compact.

Sequence. This is the polypeptide sequence — one letter per residue, N-terminus first. Length ranges from a few dozen residues for small domains to over a thousand for large multi-domain proteins.